Protein AF-A0A830HWP0-F1 (afdb_monomer)

Mean predicted aligned error: 16.96 Å

Nearest PDB structures (foldseek):
  7yw2-assembly1_A  TM=8.419E-01  e=3.004E-18  Mus musculus
  7yw3-assembly1_A  TM=8.114E-01  e=4.269E-17  Homo sapiens
  6e3a-assembly1_A  TM=7.584E-01  e=5.366E-11  Acetivibrio thermocellus ATCC 27405
  6ede-assembly1_A  TM=7.351E-01  e=2.388E-10  Acetivibrio thermocellus ATCC 27405
  8tfz-assembly1_B  TM=7.294E-01  e=1.401E-09  Pyrococcus horikoshii OT3

Organism: NCBI:txid41880

InterPro domains:
  IPR002745 Phosphotransferase KptA/Tpt1 [PF01885] (102-292)
  IPR002745 Phosphotransferase KptA/Tpt1 [PTHR12684] (88-310)
  IPR008011 Complex 1 LYR protein domain [PF05347] (4-65)
  IPR042080 RNA 2'-phosphotransferase, N-terminal domain [G3DSA:1.10.10.970] (101-177)
  IPR042081 RNA 2'-phosphotransferase, C-terminal domain [G3DSA:3.20.170.30] (205-310)

pLDDT: mean 76.06, std 17.13, range [25.36, 98.0]

Foldseek 3Di:
DVVLLVVLLVLQLVLLVPQDPVLVVQSVVSNVCSVVLSVVVVVVQDPPNVVVVVLSSVVSVVVSVVSNDPVDSHPVPVPDDDDPDDDDCPPVVVVVVVLVVVLVLVVVLQLCCLAPCVVVQVFPQALLSKGWVVSSCVPPSNPPPDPVSVVVSCSPPLQNQKDWDDDPPDPIIIMHGQDRHPDNRPNNDQDKAWADPVRLVQWWWKDFAAPVCVVVCLVFNQFCPPHQWRKTFTDGCVNAPDPVPRQPPLVSRVSSPHDSPGFKMWTFQVNVQVVVPWIWIATPSRIITINGDVRGRDSVRTPWMAGNPPRDTPPPPDD

Secondary structure (DSSP, 8-state):
-HHHHHHHHHHHHHHHHHS-GGGHHHHHHHHHHHHHHHHHHHHHS-TT-HHHHHHHHHHHHHHHHHHTSTT--SGGGGS-PPPP--SS-HHHHHHHHHHHHHHHHHHHHHHHIIIIITTTTT----TTS-EEHHHHHTSGGGTT--HHHHHHHHHT-TT--EEEEE-TT---EEEEESS---S--TT----EEEP-HHHHHTEEEEEEE-GGGHHHHHHH-EE-TTSSSEEEEEEEHHHH--TTT----HHHHHHTT--TT--EEEEE-HHHHHHTT--EEEETTSEEEE-TBTTEE-GGGEEEEEETTT--EEES---

Radius of gyration: 22.38 Å; Cα contacts (8 Å, |Δi|>4): 439; chains: 1; bounding box: 57×62×65 Å

Solvent-accessible surface area (backbone atoms only — not comparable to full-atom values): 18018 Å² total; per-residue (Å²): 107,70,68,60,48,53,52,48,53,56,47,45,48,48,48,31,67,69,53,56,85,93,42,55,70,40,31,52,49,48,45,51,49,55,48,53,52,49,57,52,47,65,73,70,52,54,98,81,43,60,67,62,51,49,49,51,48,51,52,50,51,55,54,45,58,51,53,66,36,84,90,39,79,43,73,77,67,73,52,88,68,81,81,77,88,79,92,83,62,71,72,62,52,52,56,52,52,52,50,51,55,50,43,52,50,50,52,50,52,50,51,42,35,55,18,65,36,26,73,81,73,72,43,82,58,41,47,63,41,38,28,48,47,71,64,55,38,68,37,82,94,34,61,91,57,49,70,72,53,52,51,48,43,50,74,68,34,84,71,55,55,47,45,83,46,66,54,91,96,49,98,56,47,30,36,26,50,61,68,78,60,74,58,91,38,93,51,50,70,71,60,58,46,75,49,54,62,72,58,39,68,47,38,44,40,36,34,60,40,46,71,95,50,42,71,58,34,62,76,67,12,50,59,20,74,100,45,86,41,29,70,25,21,46,42,51,37,90,83,54,56,62,83,89,70,52,70,84,49,61,66,63,42,39,62,29,67,34,61,84,84,43,38,30,42,39,32,44,38,55,56,59,31,38,78,75,59,26,50,42,28,36,35,87,80,54,35,28,35,24,44,21,55,98,35,27,40,56,42,88,25,47,68,34,25,31,31,66,91,80,62,48,71,64,30,74,72,85,126

Structure (mmCIF, N/CA/C/O backbone):
data_AF-A0A830HWP0-F1
#
_entry.id   AF-A0A830HWP0-F1
#
loop_
_atom_site.group_PDB
_atom_site.id
_atom_site.type_symbol
_atom_site.label_atom_id
_atom_site.label_alt_id
_atom_site.label_comp_id
_atom_site.label_asym_id
_atom_site.label_entity_id
_atom_site.label_seq_id
_atom_site.pdbx_PDB_ins_code
_atom_site.Cartn_x
_atom_site.Cartn_y
_atom_site.Cartn_z
_atom_site.occupancy
_atom_site.B_iso_or_equiv
_atom_site.auth_seq_id
_atom_site.auth_comp_id
_atom_site.auth_asym_id
_atom_site.auth_atom_id
_atom_site.pdbx_PDB_model_num
ATOM 1 N N . MET A 1 1 ? 2.194 -20.176 22.427 1.00 66.94 1 MET A N 1
ATOM 2 C CA . MET A 1 1 ? 1.862 -20.029 20.987 1.00 66.94 1 MET A CA 1
ATOM 3 C C . MET A 1 1 ? 2.145 -21.289 20.173 1.00 66.94 1 MET A C 1
ATOM 5 O O . MET A 1 1 ? 1.230 -21.757 19.508 1.00 66.94 1 MET A O 1
ATOM 9 N N . LEU A 1 2 ? 3.334 -21.897 20.285 1.00 70.81 2 LEU A N 1
ATOM 10 C CA . LEU A 1 2 ? 3.695 -23.139 19.577 1.00 70.81 2 LEU A CA 1
ATOM 11 C C . LEU A 1 2 ? 2.670 -24.282 19.759 1.00 70.81 2 LEU A C 1
ATOM 13 O O . LEU A 1 2 ? 2.238 -24.891 18.786 1.00 70.81 2 LEU A O 1
ATOM 17 N N . VAL A 1 3 ? 2.204 -24.507 20.994 1.00 77.25 3 VAL A N 1
ATOM 18 C CA . VAL A 1 3 ? 1.177 -25.521 21.311 1.00 77.25 3 VAL A CA 1
ATOM 19 C C . VAL A 1 3 ? -0.144 -25.257 20.571 1.00 77.25 3 VAL A C 1
ATOM 21 O O . VAL A 1 3 ? -0.726 -26.181 20.007 1.00 77.25 3 VAL A O 1
ATOM 24 N N . LYS A 1 4 ? -0.594 -23.992 20.508 1.00 79.00 4 LYS A N 1
ATOM 25 C CA . LYS A 1 4 ? -1.811 -23.589 19.777 1.00 79.00 4 LYS A CA 1
ATOM 26 C C . LYS A 1 4 ? -1.649 -23.821 18.269 1.00 79.00 4 LYS A C 1
ATOM 28 O O . LYS A 1 4 ? -2.564 -24.332 17.631 1.00 79.00 4 LYS A O 1
ATOM 33 N N . ALA A 1 5 ? -0.484 -23.489 17.714 1.00 77.50 5 ALA A N 1
ATOM 34 C CA . ALA A 1 5 ? -0.185 -23.685 16.298 1.00 77.50 5 ALA A CA 1
ATOM 35 C C . ALA A 1 5 ? -0.162 -25.182 15.924 1.00 77.50 5 ALA A C 1
ATOM 37 O O . ALA A 1 5 ? -0.823 -25.586 14.969 1.00 77.50 5 ALA A O 1
ATOM 38 N N . LEU A 1 6 ? 0.506 -26.026 16.720 1.00 82.25 6 LEU A N 1
ATOM 39 C CA . LEU A 1 6 ? 0.522 -27.482 16.523 1.00 82.25 6 LEU A CA 1
ATOM 40 C C . LEU A 1 6 ? -0.873 -28.108 16.663 1.00 82.25 6 LEU A C 1
ATOM 42 O O . LEU A 1 6 ? -1.224 -29.018 15.911 1.00 82.25 6 LEU A O 1
ATOM 46 N N . ALA A 1 7 ? -1.692 -27.618 17.598 1.00 81.81 7 ALA A N 1
ATOM 47 C CA . ALA A 1 7 ? -3.073 -28.069 17.749 1.00 81.81 7 ALA A CA 1
ATOM 48 C C . ALA A 1 7 ? -3.918 -27.764 16.500 1.00 81.81 7 ALA A C 1
ATOM 50 O O . ALA A 1 7 ? -4.687 -28.624 16.063 1.00 81.81 7 ALA A O 1
ATOM 51 N N . LEU A 1 8 ? -3.739 -26.582 15.898 1.00 81.94 8 LEU A N 1
ATOM 52 C CA . LEU A 1 8 ? -4.413 -26.194 14.657 1.00 81.94 8 LEU A CA 1
ATOM 53 C C . LEU A 1 8 ? -3.918 -26.990 13.454 1.00 81.94 8 LEU A C 1
ATOM 55 O O . LEU A 1 8 ? -4.739 -27.462 12.675 1.00 81.94 8 LEU A O 1
ATOM 59 N N . TYR A 1 9 ? -2.611 -27.233 13.347 1.00 81.75 9 TYR A N 1
ATOM 60 C CA . TYR A 1 9 ? -2.060 -28.107 12.313 1.00 81.75 9 TYR A CA 1
ATOM 61 C C . TYR A 1 9 ? -2.684 -29.511 12.376 1.00 81.75 9 TYR A C 1
ATOM 63 O O . TYR A 1 9 ? -3.231 -30.010 11.393 1.00 81.75 9 TYR A O 1
ATOM 71 N N . ARG A 1 10 ? -2.732 -30.118 13.570 1.00 85.69 10 ARG A N 1
ATOM 72 C CA . ARG A 1 10 ? -3.408 -31.411 13.783 1.00 85.69 10 ARG A CA 1
ATOM 73 C C . ARG A 1 10 ? -4.911 -31.351 13.502 1.00 85.69 10 ARG A C 1
ATOM 75 O O . ARG A 1 10 ? -5.493 -32.362 13.117 1.00 85.69 10 ARG A O 1
ATOM 82 N N . ALA A 1 11 ? -5.566 -30.218 13.751 1.00 84.88 11 ALA A N 1
ATOM 83 C CA . ALA A 1 11 ? -6.984 -30.037 13.449 1.00 84.88 11 ALA A CA 1
ATOM 84 C C . ALA A 1 11 ? -7.236 -29.963 11.935 1.00 84.88 11 ALA A C 1
ATOM 86 O O . ALA A 1 11 ? -8.139 -30.640 11.455 1.00 84.88 11 ALA A O 1
ATOM 87 N N . ALA A 1 12 ? -6.400 -29.249 11.178 1.00 79.81 12 ALA A N 1
ATOM 88 C CA . ALA A 1 12 ? -6.470 -29.213 9.717 1.00 79.81 12 ALA A CA 1
ATOM 89 C C . ALA A 1 12 ? -6.303 -30.613 9.102 1.00 79.81 12 ALA A C 1
ATOM 91 O O . ALA A 1 12 ? -7.100 -31.018 8.258 1.00 79.81 12 ALA A O 1
ATOM 92 N N . LEU A 1 13 ? -5.336 -31.401 9.590 1.00 83.19 13 LEU A N 1
ATOM 93 C CA . LEU A 1 13 ? -5.144 -32.785 9.139 1.00 83.19 13 LEU A CA 1
ATOM 94 C C . LEU A 1 13 ? -6.339 -33.691 9.474 1.00 83.19 13 LEU A C 1
ATOM 96 O O . LEU A 1 13 ? -6.686 -34.566 8.683 1.00 83.19 13 LEU A O 1
ATOM 100 N N . ARG A 1 14 ? -6.989 -33.487 10.629 1.00 85.62 14 ARG A N 1
ATOM 101 C CA . ARG A 1 14 ? -8.218 -34.212 10.998 1.00 85.62 14 ARG A CA 1
ATOM 102 C C . ARG A 1 14 ? -9.383 -33.859 10.079 1.00 85.62 14 ARG A C 1
ATOM 104 O O . ARG A 1 14 ? -10.060 -34.769 9.619 1.00 85.62 14 ARG A O 1
ATOM 111 N N . VAL A 1 15 ? -9.572 -32.575 9.772 1.00 83.00 15 VAL A N 1
ATOM 112 C CA . VAL A 1 15 ? -10.605 -32.126 8.824 1.00 83.00 15 VAL A CA 1
ATOM 113 C C . VAL A 1 15 ? -10.356 -32.704 7.433 1.00 83.00 15 VAL A C 1
ATOM 115 O O . VAL A 1 15 ? -11.288 -33.208 6.820 1.00 83.00 15 VAL A O 1
ATOM 118 N N . ALA A 1 16 ? -9.102 -32.739 6.973 1.00 79.62 16 ALA A N 1
ATOM 119 C CA . ALA A 1 16 ? -8.759 -33.409 5.721 1.00 79.62 16 ALA A CA 1
ATOM 120 C C . ALA A 1 16 ? -9.135 -34.901 5.759 1.00 79.62 16 ALA A C 1
ATOM 122 O O . ALA A 1 16 ? -9.783 -35.397 4.850 1.00 79.62 16 ALA A O 1
ATOM 123 N N . ARG A 1 17 ? -8.786 -35.630 6.826 1.00 80.62 17 ARG A N 1
ATOM 124 C CA . ARG A 1 17 ? -9.119 -37.064 6.953 1.00 80.62 17 ARG A CA 1
ATOM 125 C C . ARG A 1 17 ? -10.622 -37.343 7.017 1.00 80.62 17 ARG A C 1
ATOM 127 O O . ARG A 1 17 ? -11.037 -38.399 6.557 1.00 80.62 17 ARG A O 1
ATOM 134 N N . ALA A 1 18 ? -11.405 -36.418 7.571 1.00 80.81 18 ALA A N 1
ATOM 135 C CA . ALA A 1 18 ? -12.856 -36.538 7.679 1.00 80.81 18 ALA A CA 1
ATOM 136 C C . ALA A 1 18 ? -13.583 -36.385 6.330 1.00 80.81 18 ALA A C 1
ATOM 138 O O . ALA A 1 18 ? -14.731 -36.805 6.215 1.00 80.81 18 ALA A O 1
ATOM 139 N N . LYS A 1 19 ? -12.933 -35.828 5.296 1.00 70.81 19 LYS A N 1
ATOM 140 C CA . LYS A 1 19 ? -13.498 -35.802 3.939 1.00 70.81 19 LYS A CA 1
ATOM 141 C C . LYS A 1 19 ? -13.555 -37.232 3.374 1.00 70.81 19 LYS A C 1
ATOM 143 O O . LYS A 1 19 ? -12.603 -38.007 3.500 1.00 70.81 19 LYS A O 1
ATOM 148 N N . GLY A 1 20 ? -14.691 -37.595 2.779 1.00 65.25 20 GLY A N 1
ATOM 149 C CA . GLY A 1 20 ? -14.989 -38.969 2.361 1.00 65.25 20 GLY A CA 1
ATOM 150 C C . GLY A 1 20 ? -14.080 -39.531 1.248 1.00 65.25 20 GLY A C 1
ATOM 151 O O . GLY A 1 20 ? -13.319 -38.787 0.622 1.00 65.25 20 GLY A O 1
ATOM 152 N N . PRO A 1 21 ? -14.166 -40.850 0.963 1.00 59.62 21 PRO A N 1
ATOM 153 C CA . PRO A 1 21 ? -13.378 -41.569 -0.048 1.00 59.62 21 PRO A CA 1
ATOM 154 C C . PRO A 1 21 ? -13.298 -40.882 -1.421 1.00 59.62 21 PRO A C 1
ATOM 156 O O . PRO A 1 21 ? -12.214 -40.806 -2.000 1.00 59.62 21 PRO A O 1
ATOM 159 N N . ALA A 1 22 ? -14.416 -40.307 -1.874 1.00 59.62 22 ALA A N 1
ATOM 160 C CA . ALA A 1 22 ? -14.566 -39.629 -3.163 1.00 59.62 22 ALA A CA 1
ATOM 161 C C . ALA A 1 22 ? -13.680 -38.375 -3.341 1.00 59.62 22 ALA A C 1
ATOM 163 O O . ALA A 1 22 ? -13.457 -37.942 -4.465 1.00 59.62 22 ALA A O 1
ATOM 164 N N . HIS A 1 23 ? -13.123 -37.826 -2.256 1.00 63.19 23 HIS A N 1
ATOM 165 C CA . HIS A 1 23 ? -12.336 -36.585 -2.251 1.00 63.19 23 HIS A CA 1
ATOM 166 C C . HIS A 1 23 ? -10.831 -36.836 -2.026 1.00 63.19 23 HIS A C 1
ATOM 168 O O . HIS A 1 23 ? -10.147 -36.059 -1.365 1.00 63.19 23 HIS A O 1
ATOM 174 N N . SER A 1 24 ? -10.284 -37.968 -2.486 1.00 63.97 24 SER A N 1
ATOM 175 C CA . SER A 1 24 ? -8.881 -38.370 -2.238 1.00 63.97 24 SER A CA 1
ATOM 176 C C . SER A 1 24 ? -7.840 -37.333 -2.699 1.00 63.97 24 SER A C 1
ATOM 178 O O . SER A 1 24 ? -6.898 -37.051 -1.957 1.00 63.97 24 SER A O 1
ATOM 180 N N . ALA A 1 25 ? -8.038 -36.709 -3.863 1.00 62.38 25 ALA A N 1
ATOM 181 C CA . ALA A 1 25 ? -7.164 -35.651 -4.378 1.00 62.38 25 ALA A CA 1
ATOM 182 C C . ALA A 1 25 ? -7.233 -34.363 -3.532 1.00 62.38 25 ALA A C 1
ATOM 184 O O . ALA A 1 25 ? -6.204 -33.775 -3.198 1.00 62.38 25 ALA A O 1
ATOM 185 N N . GLU A 1 26 ? -8.433 -33.955 -3.109 1.00 64.69 26 GLU A N 1
ATOM 186 C CA . GLU A 1 26 ? -8.634 -32.776 -2.253 1.00 64.69 26 GLU A CA 1
ATOM 187 C C . GLU A 1 26 ? -8.052 -32.992 -0.851 1.00 64.69 26 GLU A C 1
ATOM 189 O O . GLU A 1 26 ? -7.469 -32.078 -0.267 1.00 64.69 26 GLU A O 1
ATOM 194 N N . ARG A 1 27 ? -8.118 -34.222 -0.329 1.00 71.88 27 ARG A N 1
ATOM 195 C CA . ARG A 1 27 ? -7.465 -34.598 0.931 1.00 71.88 27 ARG A CA 1
ATOM 196 C C . ARG A 1 27 ? -5.959 -34.416 0.872 1.00 71.88 27 ARG A C 1
ATOM 198 O O . ARG A 1 27 ? -5.391 -33.827 1.792 1.00 71.88 27 ARG A O 1
ATOM 205 N N . LEU A 1 28 ? -5.328 -34.888 -0.202 1.00 72.69 28 LEU A N 1
ATOM 206 C CA . LEU A 1 28 ? -3.891 -34.728 -0.405 1.00 72.69 28 LEU A CA 1
ATOM 207 C C . LEU A 1 28 ? -3.517 -33.242 -0.515 1.00 72.69 28 LEU A C 1
ATOM 209 O O . LEU A 1 28 ? -2.562 -32.799 0.119 1.00 72.69 28 LEU A O 1
ATOM 213 N N . HIS A 1 29 ? -4.329 -32.457 -1.224 1.00 68.81 29 HIS A N 1
ATOM 214 C CA . HIS A 1 29 ? -4.124 -31.020 -1.392 1.00 68.81 29 HIS A CA 1
ATOM 215 C C . HIS A 1 29 ? -4.252 -30.238 -0.070 1.00 68.81 29 HIS A C 1
ATOM 217 O O . HIS A 1 29 ? -3.380 -29.434 0.259 1.00 68.81 29 HIS A O 1
ATOM 223 N N . ILE A 1 30 ? -5.292 -30.494 0.737 1.00 68.06 30 ILE A N 1
ATOM 224 C CA . ILE A 1 30 ? -5.468 -29.850 2.054 1.00 68.06 30 ILE A CA 1
ATOM 225 C C . ILE A 1 30 ? -4.290 -30.194 2.979 1.00 68.06 30 ILE A C 1
ATOM 227 O O . ILE A 1 30 ? -3.797 -29.327 3.702 1.00 68.06 30 ILE A O 1
ATOM 231 N N . GLN A 1 31 ? -3.810 -31.442 2.949 1.00 77.06 31 GLN A N 1
ATOM 232 C CA . GLN A 1 31 ? -2.654 -31.870 3.741 1.00 77.06 31 GLN A CA 1
ATOM 233 C C . GLN A 1 31 ? -1.359 -31.177 3.298 1.00 77.06 31 GLN A C 1
ATOM 235 O O . GLN A 1 31 ? -0.626 -30.668 4.148 1.00 77.06 31 GLN A O 1
ATOM 240 N N . GLN A 1 32 ? -1.094 -31.123 1.989 1.00 71.81 32 GLN A N 1
ATOM 241 C CA . GLN A 1 32 ? 0.076 -30.443 1.425 1.00 71.81 32 GLN A CA 1
ATOM 242 C C . GLN A 1 32 ? 0.074 -28.952 1.764 1.00 71.81 32 GLN A C 1
ATOM 244 O O . GLN A 1 32 ? 1.089 -28.434 2.226 1.00 71.81 32 GLN A O 1
ATOM 249 N N . LEU A 1 33 ? -1.073 -28.282 1.628 1.00 69.19 33 LEU A N 1
ATOM 250 C CA . LEU A 1 33 ? -1.209 -26.866 1.954 1.00 69.19 33 LEU A CA 1
ATOM 251 C C . LEU A 1 33 ? -1.048 -26.591 3.450 1.00 69.19 33 LEU A C 1
ATOM 253 O O . LEU A 1 33 ? -0.357 -25.647 3.833 1.00 69.19 33 LEU A O 1
ATOM 257 N N . ALA A 1 34 ? -1.675 -27.397 4.312 1.00 73.69 34 ALA A N 1
ATOM 258 C CA . ALA A 1 34 ? -1.536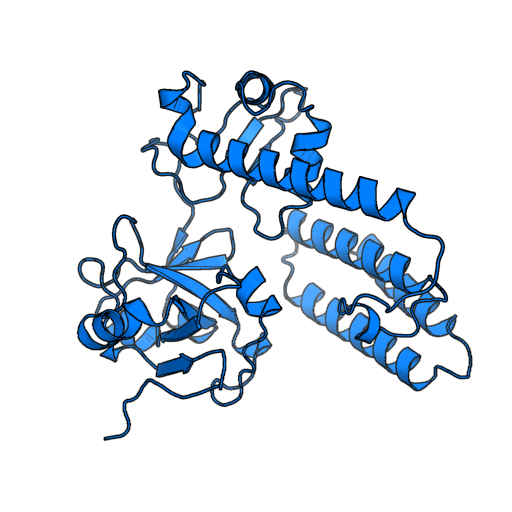 -27.243 5.757 1.00 73.69 34 ALA A CA 1
ATOM 259 C C . ALA A 1 34 ? -0.071 -27.398 6.184 1.00 73.69 34 ALA A C 1
ATOM 261 O O . ALA A 1 34 ? 0.411 -26.634 7.021 1.00 73.69 34 ALA A O 1
ATOM 262 N N . ARG A 1 35 ? 0.645 -28.356 5.580 1.00 75.50 35 ARG A N 1
ATOM 263 C CA . ARG A 1 35 ? 2.067 -28.594 5.828 1.00 75.50 35 ARG A CA 1
ATOM 264 C C . ARG A 1 35 ? 2.932 -27.436 5.339 1.00 75.50 35 ARG A C 1
ATOM 266 O O . ARG A 1 35 ? 3.666 -26.871 6.144 1.00 75.50 35 ARG A O 1
ATOM 273 N N . SER A 1 36 ? 2.801 -27.034 4.075 1.00 69.75 36 SER A N 1
ATOM 274 C CA . SER A 1 36 ? 3.609 -25.954 3.495 1.00 69.75 36 SER A CA 1
ATOM 275 C C . SER A 1 36 ? 3.372 -24.617 4.202 1.00 69.75 36 SER A C 1
ATOM 277 O O . SER A 1 36 ? 4.321 -23.903 4.523 1.00 69.75 36 SER A O 1
ATOM 279 N N . THR A 1 37 ? 2.116 -24.311 4.537 1.00 69.88 37 THR A N 1
ATOM 280 C CA . THR A 1 37 ? 1.739 -23.095 5.268 1.00 69.88 37 THR A CA 1
ATOM 281 C C . THR A 1 37 ? 2.319 -23.099 6.678 1.00 69.88 37 THR A C 1
ATOM 283 O O . THR A 1 37 ? 2.827 -22.076 7.136 1.00 69.88 37 THR A O 1
ATOM 286 N N . PHE A 1 38 ? 2.265 -24.232 7.384 1.00 76.31 38 PHE A N 1
ATOM 287 C CA . PHE A 1 38 ? 2.825 -24.335 8.730 1.00 76.31 38 PHE A CA 1
ATOM 288 C C . PHE A 1 38 ? 4.353 -24.224 8.715 1.00 76.31 38 PHE A C 1
ATOM 290 O O . PHE A 1 38 ? 4.911 -23.444 9.482 1.00 76.31 38 PHE A O 1
ATOM 297 N N . GLU A 1 39 ? 5.024 -24.947 7.815 1.00 72.62 39 GLU A N 1
ATOM 298 C CA . GLU A 1 39 ? 6.484 -24.936 7.678 1.00 72.62 39 GLU A CA 1
ATOM 299 C C . GLU A 1 39 ? 7.010 -23.555 7.250 1.00 72.62 39 GLU A C 1
ATOM 301 O O . GLU A 1 39 ? 7.971 -23.057 7.838 1.00 72.62 39 GLU A O 1
ATOM 306 N N . SER A 1 40 ? 6.356 -22.894 6.287 1.00 69.06 40 SER A N 1
ATOM 307 C CA . SER A 1 40 ? 6.727 -21.545 5.833 1.00 69.06 40 SER A CA 1
ATOM 308 C C . SER A 1 40 ? 6.560 -20.510 6.947 1.00 69.06 40 SER A C 1
ATOM 310 O O . SER A 1 40 ? 7.474 -19.737 7.240 1.00 69.06 40 SER A O 1
ATOM 312 N N . ASN A 1 41 ? 5.430 -20.537 7.658 1.00 74.19 41 ASN A N 1
ATOM 313 C CA . ASN A 1 41 ? 5.196 -19.599 8.753 1.00 74.19 41 ASN A CA 1
ATOM 314 C C . ASN A 1 41 ? 6.089 -19.865 9.972 1.00 74.19 41 ASN A C 1
ATOM 316 O O . ASN A 1 41 ? 6.534 -18.912 10.606 1.00 74.19 41 ASN A O 1
ATOM 320 N N . ALA A 1 42 ? 6.408 -21.124 10.283 1.00 74.50 42 ALA A N 1
ATOM 321 C CA . ALA A 1 42 ? 7.332 -21.459 11.367 1.00 74.50 42 ALA A CA 1
ATOM 322 C C . ALA A 1 42 ? 8.753 -20.918 11.123 1.00 74.50 42 ALA A C 1
ATOM 324 O O . ALA A 1 42 ? 9.446 -20.595 12.084 1.00 74.50 42 ALA A O 1
ATOM 325 N N . LYS A 1 43 ? 9.169 -20.785 9.854 1.00 73.06 43 LYS A N 1
ATOM 326 C CA . LYS A 1 43 ? 10.447 -20.164 9.467 1.00 73.06 43 LYS A CA 1
ATOM 327 C C . LYS A 1 43 ? 10.397 -18.630 9.477 1.00 73.06 43 LYS A C 1
ATOM 329 O O . LYS A 1 43 ? 11.400 -17.998 9.785 1.00 73.06 43 LYS A O 1
ATOM 334 N N . ARG A 1 44 ? 9.246 -18.034 9.136 1.00 63.47 44 ARG A N 1
ATOM 335 C CA . ARG A 1 44 ? 9.070 -16.574 8.960 1.00 63.47 44 ARG A CA 1
ATOM 336 C C . ARG A 1 44 ? 8.709 -15.823 10.243 1.00 63.47 44 ARG A C 1
ATOM 338 O O . ARG A 1 44 ? 8.948 -14.624 10.325 1.00 63.47 44 ARG A O 1
ATOM 345 N N . VAL A 1 45 ? 8.086 -16.484 11.218 1.00 74.81 45 VAL A N 1
ATOM 346 C CA . VAL A 1 45 ? 7.651 -15.843 12.468 1.00 74.81 45 VAL A CA 1
ATOM 347 C C . VAL A 1 45 ? 8.786 -15.880 13.486 1.00 74.81 45 VAL A C 1
ATOM 349 O O . VAL A 1 45 ? 9.161 -16.945 13.979 1.00 74.81 45 VAL A O 1
ATOM 352 N N . GLY A 1 46 ? 9.322 -14.707 13.827 1.00 69.69 46 GLY A N 1
ATOM 353 C CA . GLY A 1 46 ? 10.340 -14.578 14.867 1.00 69.69 46 GLY A CA 1
ATOM 354 C C . GLY A 1 46 ? 9.826 -15.058 16.229 1.00 69.69 46 GLY A C 1
ATOM 355 O O . GLY A 1 46 ? 8.654 -14.893 16.560 1.00 69.69 46 GLY A O 1
ATOM 356 N N . LYS A 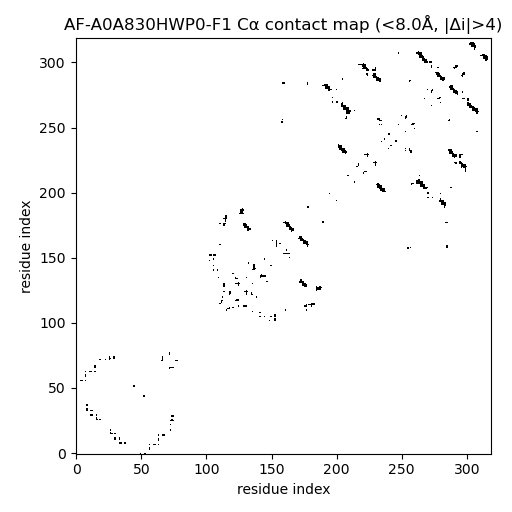1 47 ? 10.710 -15.613 17.071 1.00 67.62 47 LYS A N 1
ATOM 357 C CA . LYS A 1 47 ? 10.341 -16.188 18.388 1.00 67.62 47 LYS A CA 1
ATOM 358 C C . LYS A 1 47 ? 9.619 -15.208 19.333 1.00 67.62 47 LYS A C 1
ATOM 360 O O . LYS A 1 47 ? 8.982 -15.658 20.281 1.00 67.62 47 LYS A O 1
ATOM 365 N N . ARG A 1 48 ? 9.736 -13.898 19.088 1.00 66.81 48 ARG A N 1
ATOM 366 C CA . ARG A 1 48 ? 9.125 -12.807 19.868 1.00 66.81 48 ARG A CA 1
ATOM 367 C C . ARG A 1 48 ? 8.025 -12.047 19.110 1.00 66.81 48 ARG A C 1
ATOM 369 O O . ARG A 1 48 ? 7.462 -11.107 19.655 1.00 66.81 48 ARG A O 1
ATOM 376 N N . ASP A 1 49 ? 7.692 -12.453 17.885 1.00 71.75 49 ASP A N 1
ATOM 377 C CA . ASP A 1 49 ? 6.630 -11.834 17.084 1.00 71.75 49 ASP A CA 1
ATOM 378 C C . ASP A 1 49 ? 5.263 -12.450 17.433 1.00 71.75 49 ASP A C 1
ATOM 380 O O . ASP A 1 49 ? 4.669 -13.251 16.699 1.00 71.75 49 ASP A O 1
ATOM 384 N N . PHE A 1 50 ? 4.788 -12.127 18.638 1.00 65.38 50 PHE A N 1
ATOM 385 C CA . PHE A 1 50 ? 3.550 -12.679 19.188 1.00 65.38 50 PHE A CA 1
ATOM 386 C C . PHE A 1 50 ? 2.314 -12.242 18.395 1.00 65.38 50 PHE A C 1
ATOM 388 O O . PHE A 1 50 ? 1.391 -13.041 18.228 1.00 65.38 50 PHE A O 1
ATOM 395 N N . GLN A 1 51 ? 2.319 -11.019 17.857 1.00 54.12 51 GLN A N 1
ATOM 396 C CA . GLN A 1 51 ? 1.201 -10.459 17.098 1.00 54.12 51 GLN A CA 1
ATOM 397 C C . GLN A 1 51 ? 1.010 -11.185 15.762 1.00 54.12 51 GLN A C 1
ATOM 399 O O . GLN A 1 51 ? -0.108 -11.607 15.441 1.00 54.12 51 GLN A O 1
ATOM 404 N N . ARG A 1 52 ? 2.094 -11.431 15.014 1.00 65.06 52 ARG A N 1
ATOM 405 C CA . ARG A 1 52 ? 2.030 -12.209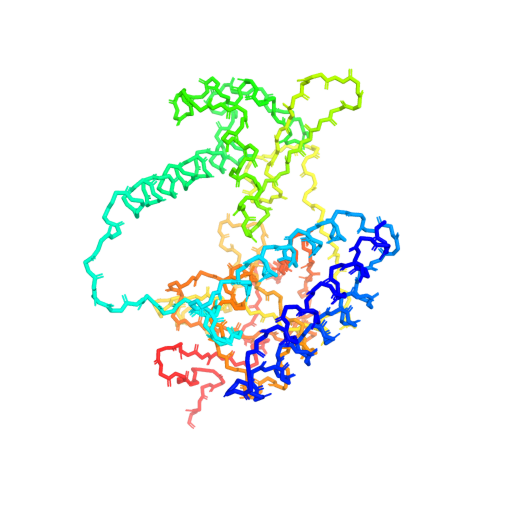 13.771 1.00 65.06 52 ARG A CA 1
ATOM 406 C C . ARG A 1 52 ? 1.680 -13.668 14.033 1.00 65.06 52 ARG A C 1
ATOM 408 O O . ARG A 1 52 ? 0.849 -14.235 13.321 1.00 65.06 52 ARG A O 1
ATOM 415 N N . ALA A 1 53 ? 2.249 -14.271 15.081 1.00 67.88 53 ALA A N 1
ATOM 416 C CA . ALA A 1 53 ? 1.897 -15.629 15.490 1.00 67.88 53 ALA A CA 1
ATOM 417 C C . ALA A 1 53 ? 0.395 -15.757 15.811 1.00 67.88 53 ALA A C 1
ATOM 419 O O . ALA A 1 53 ? -0.247 -16.733 15.421 1.00 67.88 53 ALA A O 1
ATOM 420 N N . GLU A 1 54 ? -0.186 -14.772 16.498 1.00 69.38 54 GLU A N 1
ATOM 421 C CA . GLU A 1 54 ? -1.605 -14.761 16.854 1.00 69.38 54 GLU A CA 1
ATOM 422 C C . GLU A 1 54 ? -2.520 -14.538 15.651 1.00 69.38 54 GLU A C 1
ATOM 424 O O . GLU A 1 54 ? -3.563 -15.187 15.536 1.00 69.38 54 GLU A O 1
ATOM 429 N N . HIS A 1 55 ? -2.119 -13.671 14.721 1.00 68.94 55 HIS A N 1
ATOM 430 C CA . HIS A 1 55 ? -2.811 -13.487 13.449 1.00 68.94 55 HIS A CA 1
ATOM 431 C C . HIS A 1 55 ? -2.887 -14.797 12.652 1.00 68.94 55 HIS A C 1
ATOM 433 O O . HIS A 1 55 ? -3.975 -15.221 12.263 1.00 68.94 55 HIS A O 1
ATOM 439 N N . LEU A 1 56 ? -1.759 -15.491 12.487 1.00 71.44 56 LEU A N 1
ATOM 440 C CA . LEU A 1 56 ? -1.701 -16.756 11.751 1.00 71.44 56 LEU A CA 1
ATOM 441 C C . LEU A 1 56 ? -2.533 -17.855 12.422 1.00 71.44 56 LEU A C 1
ATOM 443 O O . LEU A 1 56 ? -3.240 -18.605 11.750 1.00 71.44 56 LEU A O 1
ATOM 447 N N . ILE A 1 57 ? -2.519 -17.913 13.756 1.00 74.19 57 ILE A N 1
ATOM 448 C CA . ILE A 1 57 ? -3.377 -18.815 14.536 1.00 74.19 57 ILE A CA 1
ATOM 449 C C . ILE A 1 57 ? -4.864 -18.506 14.288 1.00 74.19 57 ILE A C 1
ATOM 451 O O . ILE A 1 57 ? -5.662 -19.433 14.131 1.00 74.19 57 ILE A O 1
ATOM 455 N N . ARG A 1 58 ? -5.263 -17.228 14.229 1.00 70.44 58 ARG A N 1
ATOM 456 C CA . ARG A 1 58 ? -6.650 -16.825 13.927 1.00 70.44 58 ARG A CA 1
ATOM 457 C C . ARG A 1 58 ? -7.050 -17.156 12.488 1.00 70.44 58 ARG A C 1
ATOM 459 O O . ARG A 1 58 ? -8.123 -17.721 12.276 1.00 70.44 58 ARG A O 1
ATOM 466 N N . GLN A 1 59 ? -6.186 -16.873 11.516 1.00 70.88 59 GLN A N 1
ATOM 467 C CA . GLN A 1 59 ? -6.422 -17.202 10.110 1.00 70.88 59 GLN A CA 1
ATOM 468 C C . GLN A 1 59 ? -6.602 -18.713 9.916 1.00 70.88 59 GLN A C 1
ATOM 470 O O . GLN A 1 59 ? -7.578 -19.143 9.297 1.00 70.88 59 GLN A O 1
ATOM 475 N N . ALA A 1 60 ? -5.724 -19.519 10.520 1.00 74.88 60 ALA A N 1
ATOM 476 C CA . ALA A 1 60 ? -5.810 -20.974 10.470 1.00 74.88 60 ALA A CA 1
ATOM 477 C C . ALA A 1 60 ? -7.114 -21.497 11.098 1.00 74.88 60 ALA A C 1
ATOM 479 O O . ALA A 1 60 ? -7.761 -22.366 10.518 1.00 74.88 60 ALA A O 1
ATOM 480 N N . LYS A 1 61 ? -7.562 -20.940 12.235 1.00 75.50 61 LYS A N 1
ATOM 481 C CA . LYS A 1 61 ? -8.868 -21.288 12.832 1.00 75.50 61 LYS A CA 1
ATOM 482 C C . LYS A 1 61 ? -10.022 -21.056 11.860 1.00 75.50 61 LYS A C 1
ATOM 484 O O . LYS A 1 61 ? -10.849 -21.944 11.687 1.00 75.50 61 LYS A O 1
ATOM 489 N N . LYS A 1 62 ? -10.056 -19.890 11.211 1.00 74.94 62 LYS A N 1
ATOM 490 C CA . LYS A 1 62 ? -11.114 -19.531 10.258 1.00 74.94 62 LYS A CA 1
ATOM 491 C C . LYS A 1 62 ? -11.123 -20.462 9.043 1.00 74.94 62 LYS A C 1
ATOM 493 O O . LYS A 1 62 ? -12.187 -20.908 8.633 1.00 74.94 62 LYS A O 1
ATOM 498 N N . GLN A 1 63 ? -9.952 -20.790 8.497 1.00 74.56 63 GLN A N 1
ATOM 499 C CA . GLN A 1 63 ? -9.830 -21.726 7.373 1.00 74.56 63 GLN A CA 1
ATOM 500 C C . GLN A 1 63 ? -10.287 -23.141 7.746 1.00 74.56 63 GLN A C 1
ATOM 502 O O . GLN A 1 63 ? -11.023 -23.765 6.990 1.00 74.56 63 GLN A O 1
ATOM 507 N N . ILE A 1 64 ? -9.899 -23.631 8.926 1.00 79.88 64 ILE A N 1
ATOM 508 C CA . ILE A 1 64 ? -10.321 -24.946 9.427 1.00 79.88 64 ILE A CA 1
ATOM 509 C C . ILE A 1 64 ? -11.838 -24.991 9.625 1.00 79.88 64 ILE A C 1
ATOM 511 O O . ILE A 1 64 ? -12.461 -25.978 9.248 1.00 79.88 64 ILE A O 1
ATOM 515 N N . GLU A 1 65 ? -12.435 -23.939 10.189 1.00 78.62 65 GLU A N 1
ATOM 516 C CA . GLU A 1 65 ? -13.886 -23.856 10.387 1.00 78.62 65 GLU A CA 1
ATOM 517 C C . GLU A 1 65 ? -14.648 -23.920 9.057 1.00 78.62 65 GLU A C 1
ATOM 519 O O . GLU A 1 65 ? -15.637 -24.635 8.943 1.00 78.62 65 GLU A O 1
ATOM 524 N N . LEU A 1 66 ? -14.138 -23.245 8.023 1.00 69.25 66 LEU A N 1
ATOM 525 C CA . LEU A 1 66 ? -14.711 -23.296 6.677 1.00 69.25 66 LEU A CA 1
ATOM 526 C C . LEU A 1 66 ? -14.581 -24.688 6.049 1.00 69.25 66 LEU A C 1
ATOM 528 O O . LEU A 1 66 ? -15.538 -25.185 5.464 1.00 69.25 66 LEU A O 1
ATOM 532 N N . LEU A 1 67 ? -13.428 -25.343 6.206 1.00 72.31 67 LEU A N 1
ATOM 533 C CA . LEU A 1 67 ? -13.185 -26.683 5.661 1.00 72.31 67 LEU A CA 1
ATOM 534 C C . LEU A 1 67 ? -14.036 -27.776 6.328 1.00 72.31 67 LEU A C 1
ATOM 536 O O . LEU A 1 67 ? -14.245 -28.827 5.723 1.00 72.31 67 LEU A O 1
ATOM 540 N N . LYS A 1 68 ? -14.543 -27.552 7.548 1.00 76.44 68 LYS A N 1
ATOM 541 C CA . LYS A 1 68 ? -15.499 -28.467 8.198 1.00 76.44 68 LYS A CA 1
ATOM 542 C C . LYS A 1 68 ? -16.869 -28.479 7.523 1.00 76.44 68 LYS A C 1
ATOM 544 O O . LYS A 1 68 ? -17.605 -29.432 7.725 1.00 76.44 68 LYS A O 1
ATOM 549 N N . SER A 1 69 ? -17.217 -27.445 6.758 1.00 75.06 69 SER A N 1
ATOM 550 C CA . SER A 1 69 ? -18.479 -27.416 6.023 1.00 75.06 69 SER A CA 1
ATOM 551 C C . SER A 1 69 ? -18.470 -28.460 4.906 1.00 75.06 69 SER A C 1
ATOM 553 O O . SER A 1 69 ? -17.522 -28.519 4.116 1.00 75.06 69 SER A O 1
ATOM 555 N N . ASP A 1 70 ? -19.531 -29.259 4.810 1.00 60.53 70 ASP A N 1
ATOM 556 C CA . ASP A 1 70 ? -19.698 -30.271 3.757 1.00 60.53 70 ASP A CA 1
ATOM 557 C C . ASP A 1 70 ? -19.888 -29.648 2.367 1.00 60.53 70 ASP A C 1
ATOM 559 O O . ASP A 1 70 ? -19.564 -30.269 1.360 1.00 60.53 70 ASP A O 1
ATOM 563 N N . ALA A 1 71 ? -20.308 -28.378 2.309 1.00 58.31 71 ALA A N 1
ATOM 564 C CA . ALA A 1 71 ? -20.397 -27.600 1.072 1.00 58.31 71 ALA A CA 1
ATOM 565 C C . ALA A 1 71 ? -19.024 -27.159 0.523 1.00 58.31 71 ALA A C 1
ATOM 567 O O . ALA A 1 71 ? -18.930 -26.671 -0.602 1.00 58.31 71 ALA A O 1
ATOM 568 N N . VAL A 1 72 ? -17.953 -27.297 1.313 1.00 55.84 72 VAL A N 1
ATOM 569 C CA . VAL A 1 72 ? -16.586 -26.940 0.917 1.00 55.84 72 VAL A CA 1
ATOM 570 C C . VAL A 1 72 ? -15.817 -28.233 0.664 1.00 55.84 72 VAL A C 1
ATOM 572 O O . VAL A 1 72 ? -15.340 -28.882 1.600 1.00 55.84 72 VAL A O 1
ATOM 575 N N . SER A 1 73 ? -15.725 -28.636 -0.606 1.00 51.38 73 SER A N 1
ATOM 576 C CA . SER A 1 73 ? -15.036 -29.872 -1.004 1.00 51.38 73 SER A CA 1
ATOM 577 C C . SER A 1 73 ? -13.509 -29.714 -1.024 1.00 51.38 73 SER A C 1
ATOM 579 O O . SER A 1 73 ? -12.793 -30.646 -0.670 1.00 51.38 73 SER A O 1
ATOM 581 N N . GLY A 1 74 ? -12.987 -28.512 -1.303 1.00 48.19 74 GLY A N 1
ATOM 582 C CA . GLY A 1 74 ? -11.549 -28.283 -1.445 1.00 48.19 74 GLY A CA 1
ATOM 583 C C . GLY A 1 74 ? -11.081 -26.879 -1.058 1.00 48.19 74 GLY A C 1
ATOM 584 O O . GLY A 1 74 ? -11.861 -25.979 -0.757 1.00 48.19 74 GLY A O 1
ATOM 585 N N . VAL A 1 75 ? -9.761 -26.677 -1.070 1.00 48.78 75 VAL A N 1
ATOM 586 C CA . VAL A 1 75 ? -9.151 -25.350 -0.846 1.00 48.78 75 VAL A CA 1
ATOM 587 C C . VAL A 1 75 ? -9.381 -24.436 -2.055 1.00 48.78 75 VAL A C 1
ATOM 589 O O . VAL A 1 75 ? -9.509 -23.226 -1.901 1.00 48.78 75 VAL A O 1
ATOM 592 N N . SER A 1 76 ? -9.534 -25.003 -3.254 1.00 42.66 76 SER A N 1
ATOM 593 C CA . SER A 1 76 ? -9.880 -24.281 -4.485 1.00 42.66 76 SER A CA 1
ATOM 594 C C . SER A 1 76 ? -11.202 -23.512 -4.364 1.00 42.66 76 SER A C 1
ATOM 596 O O . SER A 1 76 ? -11.372 -22.471 -4.991 1.00 42.66 76 SER A O 1
ATOM 598 N N . THR A 1 77 ? -12.123 -23.985 -3.517 1.00 40.19 77 THR A N 1
ATOM 599 C CA . THR A 1 77 ? -13.415 -23.352 -3.205 1.00 40.19 77 THR A CA 1
ATOM 600 C C . THR A 1 77 ? -13.309 -22.231 -2.162 1.00 40.19 77 THR A C 1
ATOM 602 O O . THR A 1 77 ? -14.284 -21.525 -1.915 1.00 40.19 77 THR A O 1
ATOM 605 N N . LEU A 1 78 ? -12.126 -22.018 -1.571 1.00 42.69 78 LEU A N 1
ATOM 606 C CA . LEU A 1 78 ? -11.819 -20.839 -0.754 1.00 42.69 78 LEU A CA 1
ATOM 607 C C . LEU A 1 78 ? -11.449 -19.618 -1.623 1.00 42.69 78 LEU A C 1
ATOM 609 O O . LEU A 1 78 ? -11.366 -18.509 -1.091 1.00 42.69 78 LEU A O 1
ATOM 613 N N . ASN A 1 79 ? -11.304 -19.796 -2.948 1.00 34.50 79 ASN A N 1
ATOM 614 C CA . ASN A 1 79 ? -11.386 -18.704 -3.917 1.00 34.50 79 ASN A CA 1
ATOM 615 C C . ASN A 1 79 ? -12.857 -18.362 -4.160 1.00 34.50 79 ASN A C 1
ATOM 617 O O . ASN A 1 79 ? -13.634 -19.169 -4.669 1.00 34.50 79 ASN A O 1
ATOM 621 N N . PHE A 1 80 ? -13.238 -17.138 -3.801 1.00 31.09 80 PHE A N 1
ATOM 622 C CA . PHE A 1 80 ? -14.589 -16.620 -3.971 1.00 31.09 80 PHE A CA 1
ATOM 623 C C . PHE A 1 80 ? -14.988 -16.550 -5.455 1.00 31.09 80 PHE A C 1
ATOM 625 O O . PHE A 1 80 ? -14.847 -15.512 -6.100 1.00 31.09 80 PHE A O 1
ATOM 632 N N . LYS A 1 81 ? -15.587 -17.622 -5.976 1.00 25.36 81 LYS A N 1
ATOM 633 C CA . LYS A 1 81 ? -16.615 -17.528 -7.015 1.00 25.36 81 LYS A CA 1
ATOM 634 C C . LYS A 1 81 ? -17.965 -17.703 -6.327 1.00 25.36 81 LYS A C 1
ATOM 636 O O . LYS A 1 81 ? -18.215 -18.710 -5.673 1.00 25.36 81 LYS A O 1
ATOM 641 N N . LYS A 1 82 ? -18.803 -16.668 -6.420 1.00 25.84 82 LYS A N 1
ATOM 642 C CA . LYS A 1 82 ? -20.190 -16.670 -5.937 1.00 25.84 82 LYS A CA 1
ATOM 643 C C . LYS A 1 82 ? -20.916 -17.894 -6.530 1.00 25.84 82 LYS A C 1
ATOM 645 O O . LYS A 1 82 ? -20.810 -18.072 -7.746 1.00 25.84 82 LYS A O 1
ATOM 650 N N . PRO A 1 83 ? -21.637 -18.715 -5.744 1.00 26.58 83 PRO A N 1
ATOM 651 C CA . PRO A 1 83 ? -22.507 -19.726 -6.325 1.00 26.58 83 PRO A CA 1
ATOM 652 C C . PRO A 1 83 ? -23.607 -19.033 -7.130 1.00 26.58 83 PRO A C 1
ATOM 654 O O . PRO A 1 83 ? -24.175 -18.029 -6.687 1.00 26.58 83 PRO A O 1
ATOM 657 N N . ALA A 1 84 ? -23.852 -19.552 -8.330 1.00 26.72 84 ALA A N 1
ATOM 658 C CA . ALA A 1 84 ? -25.038 -19.246 -9.110 1.00 26.72 84 ALA A CA 1
ATOM 659 C C . ALA A 1 84 ? -26.296 -19.764 -8.390 1.00 26.72 84 ALA A C 1
ATOM 661 O O . ALA A 1 84 ? -26.209 -20.631 -7.523 1.00 26.72 84 ALA A O 1
ATOM 662 N N . ASP A 1 85 ? -27.420 -19.152 -8.753 1.00 31.02 85 ASP A N 1
ATOM 663 C CA . ASP A 1 85 ? -28.753 -19.198 -8.148 1.00 31.02 85 ASP A CA 1
ATOM 664 C C . ASP A 1 85 ? -29.228 -20.511 -7.510 1.00 31.02 85 ASP A C 1
ATOM 666 O O . ASP A 1 85 ? -29.010 -21.608 -8.017 1.00 31.02 85 ASP A O 1
ATOM 670 N N . GLY A 1 86 ? -30.006 -20.347 -6.434 1.00 26.80 86 GLY A N 1
ATOM 671 C CA . GLY A 1 86 ? -30.745 -21.428 -5.785 1.00 26.80 86 GLY A CA 1
ATOM 672 C C . GLY A 1 86 ? -31.322 -21.045 -4.421 1.00 26.80 86 GLY A C 1
ATOM 673 O O . GLY A 1 86 ? -30.883 -21.553 -3.399 1.00 26.80 86 GLY A O 1
ATOM 674 N N . THR A 1 87 ? -32.259 -20.094 -4.418 1.00 34.22 87 THR A N 1
ATOM 675 C CA . THR A 1 87 ? -33.365 -19.885 -3.458 1.00 34.22 87 THR A CA 1
ATOM 676 C C . THR A 1 87 ? -33.156 -20.368 -2.007 1.00 34.22 87 THR A C 1
ATOM 678 O O . THR A 1 87 ? -33.442 -21.520 -1.706 1.00 34.22 87 THR A O 1
ATOM 681 N N . THR A 1 88 ? -32.713 -19.470 -1.100 1.00 32.25 88 THR A N 1
ATOM 682 C CA . THR A 1 88 ? -33.108 -19.373 0.348 1.00 32.25 88 THR A CA 1
ATOM 683 C C . THR A 1 88 ? -32.263 -18.390 1.208 1.00 32.25 88 THR A C 1
ATOM 685 O O . THR A 1 88 ? -32.602 -18.147 2.363 1.00 32.25 88 THR A O 1
ATOM 688 N N . ALA A 1 89 ? -31.217 -17.724 0.690 1.00 36.06 89 ALA A N 1
ATOM 689 C CA . ALA A 1 89 ? -30.243 -16.959 1.509 1.00 36.06 89 ALA A CA 1
ATOM 690 C C . ALA A 1 89 ? -30.454 -15.422 1.662 1.00 36.06 89 ALA A C 1
ATOM 692 O O . ALA A 1 89 ? -29.566 -14.713 2.148 1.00 36.06 89 ALA A O 1
ATOM 693 N N . ALA A 1 90 ? -31.609 -14.865 1.281 1.00 37.03 90 ALA A N 1
ATOM 694 C CA . ALA A 1 90 ? -31.767 -13.413 1.078 1.00 37.03 90 ALA A CA 1
ATOM 695 C C . ALA A 1 90 ? -31.646 -12.530 2.347 1.00 37.03 90 ALA A C 1
ATOM 697 O O . ALA A 1 90 ? -31.240 -11.369 2.261 1.00 37.03 90 ALA A O 1
ATOM 698 N N . VAL A 1 91 ? -31.959 -13.050 3.540 1.00 40.16 91 VAL A N 1
ATOM 699 C CA . VAL A 1 91 ? -31.964 -12.244 4.784 1.00 40.16 91 VAL A CA 1
ATOM 700 C C . VAL A 1 91 ? -30.560 -12.115 5.399 1.00 40.16 91 VAL A C 1
ATOM 702 O O . VAL A 1 91 ? -30.209 -11.068 5.952 1.00 40.16 91 VAL A O 1
ATOM 705 N N . GLY A 1 92 ? -29.726 -13.153 5.269 1.00 34.62 92 GLY A N 1
ATOM 706 C CA . GLY A 1 92 ? -28.351 -13.172 5.783 1.00 34.62 92 GLY A CA 1
ATOM 707 C C . GLY A 1 92 ? -27.378 -12.365 4.920 1.00 34.62 92 GLY A C 1
ATOM 708 O O . GLY A 1 92 ? -26.564 -11.603 5.450 1.00 34.62 92 GLY A O 1
ATOM 709 N N . GLU A 1 93 ? -27.503 -12.460 3.592 1.00 38.31 93 GLU A N 1
ATOM 710 C CA . GLU A 1 93 ? -26.647 -11.721 2.654 1.00 38.31 93 GLU A CA 1
ATOM 711 C C . GLU A 1 93 ? -26.872 -10.208 2.718 1.00 38.31 93 GLU A C 1
ATOM 713 O O . GLU A 1 93 ? -25.904 -9.443 2.697 1.00 38.31 93 GLU A O 1
ATOM 718 N N . LYS A 1 94 ? -28.127 -9.757 2.856 1.00 40.97 94 LYS A N 1
ATOM 719 C CA . LYS A 1 94 ? -28.452 -8.326 2.928 1.00 40.97 94 LYS A CA 1
ATOM 720 C C . LYS A 1 94 ? -27.847 -7.678 4.178 1.00 40.97 94 LYS A C 1
ATOM 722 O O . LYS A 1 94 ? -27.124 -6.689 4.065 1.00 40.97 94 LYS A O 1
ATOM 727 N N . ARG A 1 95 ? -28.006 -8.321 5.344 1.00 47.66 95 ARG A N 1
ATOM 728 C CA . ARG A 1 95 ? -27.375 -7.897 6.610 1.00 47.66 95 ARG A CA 1
ATOM 729 C C . ARG A 1 95 ? -25.844 -7.921 6.548 1.00 47.66 95 ARG A C 1
ATOM 731 O O . ARG A 1 95 ? -25.198 -7.035 7.104 1.00 47.66 95 ARG A O 1
ATOM 738 N N . GLY A 1 96 ? -25.246 -8.913 5.884 1.00 49.25 96 GLY A N 1
ATOM 739 C CA . GLY A 1 96 ? -23.791 -8.996 5.702 1.00 49.25 96 GLY A CA 1
ATOM 740 C C . GLY A 1 96 ? -23.233 -7.895 4.794 1.00 49.25 96 GLY A C 1
ATOM 741 O O . GLY A 1 96 ? -22.188 -7.311 5.090 1.00 49.25 96 GLY A O 1
ATOM 742 N N . ARG A 1 97 ? -23.949 -7.567 3.712 1.00 53.09 97 ARG A N 1
ATOM 743 C CA . ARG A 1 97 ? -23.578 -6.506 2.765 1.00 53.09 97 ARG A CA 1
ATOM 744 C C . ARG A 1 97 ? -23.726 -5.110 3.374 1.00 53.09 97 ARG A C 1
ATOM 746 O O . ARG A 1 97 ? -22.827 -4.289 3.212 1.00 53.09 97 ARG A O 1
ATOM 753 N N . GLU A 1 98 ? -24.797 -4.867 4.126 1.00 60.56 98 GLU A N 1
ATOM 754 C CA . GLU A 1 98 ? -25.004 -3.620 4.877 1.00 60.56 98 GLU A CA 1
ATOM 755 C C . GLU A 1 98 ? -23.917 -3.411 5.942 1.00 60.56 98 GLU A C 1
ATOM 757 O O . GLU A 1 98 ? -23.351 -2.321 6.044 1.00 60.56 98 GLU A O 1
ATOM 762 N N . LYS A 1 99 ? -23.548 -4.469 6.683 1.00 62.56 99 LYS A N 1
ATOM 763 C CA . LYS A 1 99 ? -22.445 -4.417 7.657 1.00 62.56 99 LYS A CA 1
ATOM 764 C C . LYS A 1 99 ? -21.095 -4.113 7.004 1.00 62.56 99 LYS A C 1
ATOM 766 O O . LYS A 1 99 ? -20.373 -3.265 7.514 1.00 62.56 99 LYS A O 1
ATOM 771 N N . ARG A 1 100 ? -20.771 -4.733 5.860 1.00 64.62 100 ARG A N 1
ATOM 772 C CA . ARG A 1 100 ? -19.544 -4.416 5.099 1.00 64.62 100 ARG A CA 1
ATOM 773 C C . ARG A 1 100 ? -19.508 -2.954 4.651 1.00 64.62 100 ARG A C 1
ATOM 775 O O . ARG A 1 100 ? -18.489 -2.296 4.828 1.00 64.62 100 ARG A O 1
ATOM 782 N N . GLY A 1 101 ? -20.628 -2.429 4.149 1.00 79.31 101 GLY A N 1
ATOM 783 C CA . GLY A 1 101 ? -20.734 -1.017 3.776 1.00 79.31 101 GLY A CA 1
ATOM 784 C C . GLY A 1 101 ? -20.530 -0.073 4.965 1.00 79.31 101 GLY A C 1
ATOM 785 O O . GLY A 1 101 ? -19.845 0.941 4.838 1.00 79.31 101 GLY A O 1
ATOM 786 N N . ARG A 1 102 ? -21.066 -0.425 6.141 1.00 85.25 102 ARG A N 1
ATOM 787 C CA . ARG A 1 102 ? -20.867 0.339 7.382 1.00 85.25 102 ARG A CA 1
ATOM 788 C C . ARG A 1 102 ? -19.410 0.306 7.852 1.00 85.25 102 ARG A C 1
ATOM 790 O O . ARG A 1 102 ? -18.862 1.355 8.177 1.00 85.25 102 ARG A O 1
ATOM 797 N N . ASP A 1 103 ? -18.767 -0.856 7.837 1.00 86.44 103 ASP A N 1
ATOM 798 C CA . ASP A 1 103 ? -17.368 -1.004 8.260 1.00 86.44 103 ASP A CA 1
ATOM 799 C C . ASP A 1 103 ? -16.405 -0.247 7.320 1.00 86.44 103 ASP A C 1
ATOM 801 O O . ASP A 1 103 ? -15.459 0.399 7.776 1.00 86.44 103 ASP A O 1
ATOM 805 N N . GLU A 1 104 ? -16.685 -0.219 6.012 1.00 83.75 104 GLU A N 1
ATOM 806 C CA . GLU A 1 104 ? -15.952 0.615 5.050 1.00 83.75 104 GLU A CA 1
ATOM 807 C C . GLU A 1 104 ? -16.131 2.119 5.315 1.00 83.75 104 GLU A C 1
ATOM 809 O O . GLU A 1 104 ? -15.164 2.883 5.221 1.00 83.75 104 GLU A O 1
ATOM 814 N N . GLN A 1 105 ? -17.342 2.561 5.673 1.00 88.62 105 GLN A N 1
ATOM 815 C CA . GLN A 1 105 ? -17.609 3.957 6.040 1.00 88.62 105 GLN A CA 1
ATOM 816 C C . GLN A 1 105 ? -16.853 4.358 7.310 1.00 88.62 105 GLN A C 1
ATOM 818 O O . GLN A 1 105 ? -16.190 5.399 7.313 1.00 88.62 105 GLN A O 1
ATOM 823 N N . ILE A 1 106 ? -16.876 3.506 8.341 1.00 91.88 106 ILE A N 1
ATOM 824 C CA . ILE A 1 106 ? -16.105 3.702 9.574 1.00 91.88 106 ILE A CA 1
ATOM 825 C C . ILE A 1 106 ? -14.611 3.777 9.235 1.00 91.88 106 ILE A C 1
ATOM 827 O O . ILE A 1 106 ? -13.950 4.752 9.588 1.00 91.88 106 ILE A O 1
ATOM 831 N N . SER A 1 107 ? -14.079 2.829 8.453 1.00 88.69 107 SER A N 1
ATOM 832 C CA . SER A 1 107 ? -12.669 2.833 8.036 1.00 88.69 107 SER A CA 1
ATOM 833 C C . SER A 1 107 ? -12.280 4.096 7.262 1.00 88.69 107 SER A C 1
ATOM 835 O O . SER A 1 107 ? -11.156 4.581 7.414 1.00 88.69 107 SER A O 1
ATOM 837 N N . ARG A 1 108 ? -13.158 4.638 6.412 1.00 88.88 108 ARG A N 1
ATOM 838 C CA . ARG A 1 108 ? -12.895 5.887 5.678 1.00 88.88 108 ARG A CA 1
ATOM 839 C C . ARG A 1 108 ? -12.903 7.099 6.605 1.00 88.88 108 ARG A C 1
ATOM 841 O O . ARG A 1 108 ? -12.016 7.940 6.482 1.00 88.88 108 ARG A O 1
ATOM 848 N N . ALA A 1 109 ? -13.860 7.176 7.529 1.00 92.06 109 ALA A N 1
ATOM 849 C CA . ALA A 1 109 ? -13.936 8.253 8.513 1.00 92.06 109 ALA A CA 1
ATOM 850 C C . ALA A 1 109 ? -12.708 8.259 9.437 1.00 92.06 109 ALA A C 1
ATOM 852 O O . ALA A 1 109 ? -12.066 9.298 9.573 1.00 92.06 109 ALA A O 1
ATOM 853 N N . MET A 1 110 ? -12.318 7.095 9.968 1.00 92.25 110 MET A N 1
ATOM 854 C CA . MET A 1 110 ? -11.107 6.954 10.785 1.00 92.25 110 MET A CA 1
ATOM 855 C C . MET A 1 110 ? -9.844 7.319 10.004 1.00 92.25 110 MET A C 1
ATOM 857 O O . MET A 1 110 ? -9.002 8.048 10.513 1.00 92.25 110 MET A O 1
ATOM 861 N N . SER A 1 111 ? -9.725 6.879 8.743 1.00 88.50 111 SER A N 1
ATOM 862 C CA . SER A 1 111 ? -8.578 7.246 7.898 1.00 88.50 111 SER A CA 1
ATOM 863 C C . SER A 1 111 ? -8.482 8.757 7.700 1.00 88.50 111 SER A C 1
ATOM 865 O O . SER A 1 111 ? -7.385 9.292 7.751 1.00 88.50 111 SER A O 1
ATOM 867 N N . TYR A 1 112 ? -9.607 9.446 7.482 1.00 90.31 112 TYR A N 1
ATOM 868 C CA . TYR A 1 112 ? -9.613 10.903 7.351 1.00 90.31 112 TYR A CA 1
ATOM 869 C C . TYR A 1 112 ? -9.169 11.583 8.645 1.00 90.31 112 TYR A C 1
ATOM 871 O O . TYR A 1 112 ? -8.237 12.381 8.604 1.00 90.31 112 TYR A O 1
ATOM 879 N N . VAL A 1 113 ? -9.798 11.257 9.780 1.00 91.06 113 VAL A N 1
ATOM 880 C CA . VAL A 1 113 ? -9.494 11.895 11.069 1.00 91.06 113 VAL A CA 1
ATOM 881 C C . VAL A 1 113 ? -8.028 11.690 11.434 1.00 91.06 113 VAL A C 1
ATOM 883 O O . VAL A 1 113 ? -7.305 12.667 11.595 1.00 91.06 113 VAL A O 1
ATOM 886 N N . LEU A 1 114 ? -7.578 10.435 11.473 1.00 86.06 114 LEU A N 1
ATOM 887 C CA . LEU A 1 114 ? -6.257 10.082 11.989 1.00 86.06 114 LEU A CA 1
ATOM 888 C C . LEU A 1 114 ? -5.112 10.547 11.085 1.00 86.06 114 LEU A C 1
ATOM 890 O O . LEU A 1 114 ? -4.005 10.727 11.568 1.00 86.06 114 LEU A O 1
ATOM 894 N N . ARG A 1 115 ? -5.351 10.757 9.784 1.00 82.56 115 ARG A N 1
ATOM 895 C CA . ARG A 1 115 ? -4.293 11.152 8.837 1.00 82.56 115 ARG A CA 1
ATOM 896 C C . ARG A 1 115 ? -4.299 12.629 8.472 1.00 82.56 115 ARG A C 1
ATOM 898 O O . ARG A 1 115 ? -3.253 13.155 8.105 1.00 82.56 115 ARG A O 1
ATOM 905 N N . HIS A 1 116 ? -5.462 13.274 8.506 1.00 81.06 116 HIS A N 1
ATOM 906 C CA . HIS A 1 116 ? -5.655 14.588 7.886 1.00 81.06 116 HIS A CA 1
ATOM 907 C C . HIS A 1 116 ? -6.499 15.537 8.738 1.00 81.06 116 HIS A C 1
ATOM 909 O O . HIS A 1 116 ? -6.226 16.730 8.800 1.00 81.06 116 HIS A O 1
ATOM 915 N N . GLY A 1 117 ? -7.577 15.024 9.327 1.00 82.56 117 GLY A N 1
ATOM 916 C CA . GLY A 1 117 ? -8.690 15.839 9.796 1.00 82.56 117 GLY A CA 1
ATOM 917 C C . GLY A 1 117 ? -8.688 16.158 11.283 1.00 82.56 117 GLY A C 1
ATOM 918 O O . GLY A 1 117 ? -9.416 17.063 11.662 1.00 82.56 117 GLY A O 1
ATOM 919 N N . ALA A 1 118 ? -7.918 15.454 12.121 1.00 87.00 118 ALA A N 1
ATOM 920 C CA . ALA A 1 118 ? -8.048 15.556 13.578 1.00 87.00 118 ALA A CA 1
ATOM 921 C C . ALA A 1 118 ? -7.941 17.000 14.096 1.00 87.00 118 ALA A C 1
ATOM 923 O O . ALA A 1 118 ? -8.883 17.486 14.712 1.00 87.00 118 ALA A O 1
ATOM 924 N N . VAL A 1 119 ? -6.870 17.717 13.736 1.00 84.56 119 VAL A N 1
ATOM 925 C CA . VAL A 1 119 ? -6.662 19.122 14.139 1.00 84.56 119 VAL A CA 1
ATOM 926 C C . VAL A 1 119 ? -7.790 20.026 13.630 1.00 84.56 119 VAL A C 1
ATOM 928 O O . VAL A 1 119 ? -8.334 20.833 14.376 1.00 84.56 119 VAL A O 1
ATOM 931 N N . LYS A 1 120 ? -8.194 19.858 12.364 1.00 85.56 120 LYS A N 1
ATOM 932 C CA . LYS A 1 120 ? -9.257 20.660 11.737 1.00 85.56 120 LYS A CA 1
ATOM 933 C C . LYS A 1 120 ? -10.624 20.442 12.388 1.00 85.56 120 LYS A C 1
ATOM 935 O O . LYS A 1 120 ? -11.431 21.363 12.439 1.00 85.56 120 LYS A O 1
ATOM 940 N N . GLU A 1 121 ? -10.907 19.222 12.827 1.00 88.69 121 GLU A N 1
ATOM 941 C CA . GLU A 1 121 ? -12.173 18.864 13.469 1.00 88.69 121 GLU A CA 1
ATOM 942 C C . GLU A 1 121 ? -12.115 19.051 15.000 1.00 88.69 121 GLU A C 1
ATOM 944 O O . GLU A 1 121 ? -13.061 18.665 15.679 1.00 88.69 121 GLU A O 1
ATOM 949 N N . GLY A 1 122 ? -11.037 19.641 15.541 1.00 88.38 122 GLY A N 1
ATOM 950 C CA . GLY A 1 122 ? -10.889 19.939 16.970 1.00 88.38 122 GLY A CA 1
ATOM 951 C C . GLY A 1 122 ? -10.677 18.709 17.856 1.00 88.38 122 GLY A C 1
ATOM 952 O O . GLY A 1 122 ? -10.953 18.767 19.050 1.00 88.38 122 GLY A O 1
ATOM 953 N N . LEU A 1 123 ? -10.222 17.592 17.284 1.00 91.19 123 LEU A N 1
ATOM 954 C CA . LEU A 1 123 ? -9.954 16.359 18.021 1.00 91.19 123 LEU A CA 1
ATOM 955 C C . LEU A 1 123 ? -8.513 16.379 18.557 1.00 91.19 123 LEU A C 1
ATOM 957 O O . LEU A 1 123 ? -7.593 16.639 17.771 1.00 91.19 123 LEU A O 1
ATOM 961 N N . PRO A 1 124 ? -8.292 16.088 19.852 1.00 87.31 124 PRO A N 1
ATOM 962 C CA . PRO A 1 124 ? -6.991 16.244 20.502 1.00 87.31 124 PRO A CA 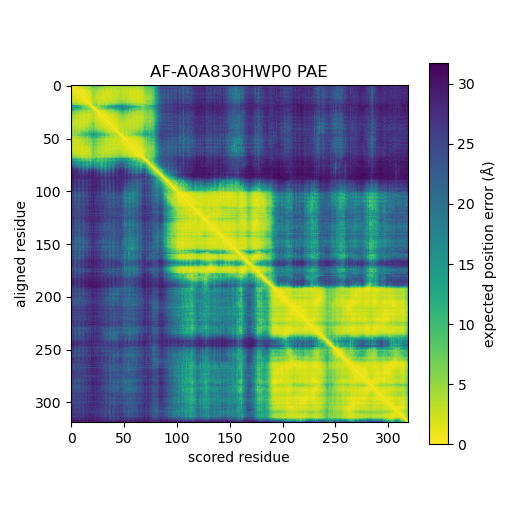1
AT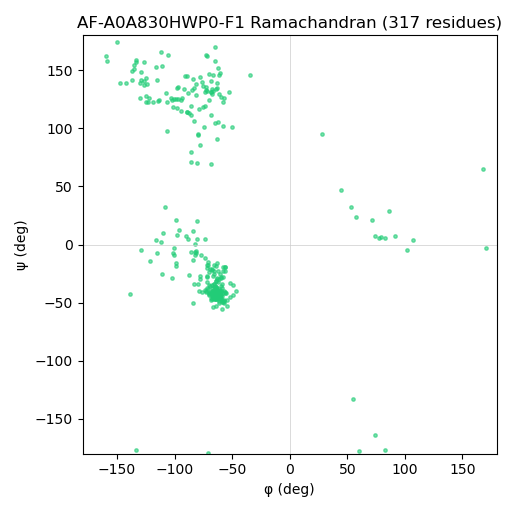OM 963 C C . PRO A 1 124 ? -6.070 15.055 20.192 1.00 87.31 124 PRO A C 1
ATOM 965 O O . PRO A 1 124 ? -5.751 14.219 21.034 1.00 87.31 124 PRO A O 1
ATOM 968 N N . ILE A 1 125 ? -5.632 14.975 18.936 1.00 86.06 125 ILE A N 1
ATOM 969 C CA . ILE A 1 125 ? -4.627 14.002 18.520 1.00 86.06 125 ILE A CA 1
ATOM 970 C C . ILE A 1 125 ? -3.286 14.340 19.177 1.00 86.06 125 ILE A C 1
ATOM 972 O O . ILE A 1 125 ? -2.821 15.480 19.137 1.00 86.06 125 ILE A O 1
ATOM 976 N N . ARG A 1 126 ? -2.672 13.337 19.798 1.00 81.88 126 ARG A N 1
ATOM 977 C CA . ARG A 1 126 ? -1.364 13.450 20.440 1.00 81.88 126 ARG A CA 1
ATOM 978 C C . ARG A 1 126 ? -0.254 13.565 19.404 1.00 81.88 126 ARG A C 1
ATOM 980 O O . ARG A 1 126 ? -0.405 13.179 18.245 1.00 81.88 126 ARG A O 1
ATOM 987 N N . GLU A 1 127 ? 0.903 14.034 19.856 1.00 72.12 127 GLU A N 1
ATOM 988 C CA . GLU A 1 127 ? 2.104 14.164 19.027 1.00 72.12 127 GLU A CA 1
ATOM 989 C C . GLU A 1 127 ? 2.581 12.830 18.441 1.00 72.12 127 GLU A C 1
ATOM 991 O O . GLU A 1 127 ? 3.146 12.826 17.355 1.00 72.12 127 GLU A O 1
ATOM 996 N N . ASP A 1 128 ? 2.315 11.706 19.115 1.00 65.56 128 ASP A N 1
ATOM 997 C CA . ASP A 1 128 ? 2.605 10.337 18.655 1.00 65.56 128 ASP A CA 1
ATOM 998 C C . ASP A 1 128 ? 1.562 9.785 17.656 1.00 65.56 128 ASP A C 1
ATOM 1000 O O . ASP A 1 128 ? 1.611 8.611 17.266 1.00 65.56 128 ASP A O 1
ATOM 1004 N N . GLY A 1 129 ? 0.597 10.622 17.253 1.00 72.44 129 GLY A N 1
ATOM 1005 C CA . GLY A 1 129 ? -0.479 10.294 16.318 1.00 72.44 129 GLY A CA 1
ATOM 1006 C C . GLY A 1 129 ? -1.614 9.483 16.930 1.00 72.44 129 GLY A C 1
ATOM 1007 O O . GLY A 1 129 ? -2.506 9.042 16.200 1.00 72.44 129 GLY A O 1
ATOM 1008 N N . THR A 1 130 ? -1.595 9.256 18.247 1.00 83.12 130 THR A N 1
ATOM 1009 C CA . THR A 1 130 ? -2.676 8.559 18.945 1.00 83.12 130 THR A CA 1
ATOM 1010 C C . THR A 1 130 ? -3.814 9.508 19.302 1.00 83.12 130 THR A C 1
ATOM 1012 O O . THR A 1 130 ? -3.610 10.663 19.665 1.00 83.12 130 THR A O 1
ATOM 1015 N N . LEU A 1 131 ? -5.040 9.009 19.200 1.00 87.38 131 LEU A N 1
ATOM 1016 C CA . LEU A 1 131 ? -6.265 9.690 19.607 1.00 87.38 131 LEU A CA 1
ATOM 1017 C C . LEU A 1 131 ? -7.062 8.745 20.511 1.00 87.38 131 LEU A C 1
ATOM 1019 O O . LEU A 1 131 ? -7.078 7.534 20.254 1.00 87.38 131 LEU A O 1
ATOM 1023 N N . SER A 1 132 ? -7.710 9.263 21.558 1.00 91.44 132 SER A N 1
ATOM 1024 C CA . SER A 1 132 ? -8.598 8.440 22.384 1.00 91.44 132 SER A CA 1
ATOM 1025 C C . SER A 1 132 ? -9.776 7.940 21.544 1.00 91.44 132 SER A C 1
ATOM 1027 O O . SER A 1 132 ? -10.317 8.671 20.708 1.00 91.44 132 SER A O 1
ATOM 1029 N N . VAL A 1 133 ? -10.173 6.677 21.717 1.00 91.25 133 VAL A N 1
ATOM 1030 C CA . VAL A 1 133 ? -11.319 6.131 20.978 1.00 91.25 133 VAL A CA 1
ATOM 1031 C C . VAL A 1 133 ? -12.596 6.870 21.370 1.00 91.25 133 VAL A C 1
ATOM 1033 O O . VAL A 1 133 ? -13.402 7.159 20.490 1.00 91.25 133 VAL A O 1
ATOM 1036 N N . ASP A 1 134 ? -12.757 7.255 22.634 1.00 90.44 134 ASP A N 1
ATOM 1037 C CA . ASP A 1 134 ? -13.939 7.994 23.085 1.00 90.44 134 ASP A CA 1
ATOM 1038 C C . ASP A 1 134 ? -14.042 9.360 22.401 1.00 90.44 134 ASP A C 1
ATOM 1040 O O . ASP A 1 134 ? -15.097 9.717 21.874 1.00 90.44 134 ASP A O 1
ATOM 1044 N N . GLU A 1 135 ? -12.922 10.076 22.289 1.00 91.81 135 GLU A N 1
ATOM 1045 C CA . GLU A 1 135 ? -12.842 11.342 21.554 1.00 91.81 135 GLU A CA 1
ATOM 1046 C C . GLU A 1 135 ? -13.109 11.142 20.061 1.00 91.81 135 GLU A C 1
ATOM 1048 O O . GLU A 1 135 ? -13.894 11.881 19.466 1.00 91.81 135 GLU A O 1
ATOM 1053 N N . LEU A 1 136 ? -12.530 10.108 19.444 1.00 93.31 136 LEU A N 1
ATOM 1054 C CA . LEU A 1 136 ? -12.795 9.766 18.047 1.00 93.31 136 LEU A CA 1
ATOM 1055 C C . LEU A 1 136 ? -14.291 9.514 17.798 1.00 93.31 136 LEU A C 1
ATOM 1057 O O . LEU A 1 136 ? -14.820 9.930 16.765 1.00 93.31 136 LEU A O 1
ATOM 1061 N N . LEU A 1 137 ? -14.983 8.849 18.726 1.00 93.12 137 LEU A N 1
ATOM 1062 C CA . LEU A 1 137 ? -16.410 8.536 18.616 1.00 93.12 137 LEU A CA 1
ATOM 1063 C C . LEU A 1 137 ? -17.319 9.767 18.774 1.00 93.12 137 LEU A C 1
ATOM 1065 O O . LEU A 1 137 ? -18.477 9.717 18.350 1.00 93.12 137 LEU A O 1
ATOM 1069 N N . THR A 1 138 ? -16.803 10.896 19.276 1.00 91.56 138 THR A N 1
ATOM 1070 C CA . THR A 1 138 ? -17.519 12.187 19.235 1.00 91.56 138 THR A CA 1
ATOM 1071 C C . THR A 1 138 ? -17.597 12.777 17.822 1.00 91.56 138 THR A C 1
ATOM 1073 O O . THR A 1 138 ? -18.452 13.623 17.542 1.00 91.56 138 THR A O 1
ATOM 1076 N N . TYR A 1 139 ? -16.754 12.314 16.889 1.00 93.12 139 TYR A N 1
ATOM 1077 C CA . TYR A 1 139 ? -16.742 12.811 15.518 1.00 93.12 139 TYR A CA 1
ATOM 1078 C C . TYR A 1 139 ? -18.086 12.561 14.825 1.00 93.12 139 TYR A C 1
ATOM 1080 O O . TYR A 1 139 ? -18.569 11.433 14.743 1.00 93.12 139 TYR A O 1
ATOM 1088 N N . LYS A 1 140 ? -18.664 13.605 14.218 1.00 90.56 140 LYS A N 1
ATOM 1089 C CA . LYS A 1 140 ? -20.011 13.582 13.609 1.00 90.56 140 LYS A CA 1
ATOM 1090 C C . LYS A 1 140 ? -20.284 12.398 12.669 1.00 90.56 140 LYS A C 1
ATOM 1092 O O . LYS A 1 140 ? -21.404 11.898 12.636 1.00 90.56 140 LYS A O 1
ATOM 1097 N N . LYS A 1 141 ? -19.279 11.927 11.915 1.00 89.62 141 LYS A N 1
ATOM 1098 C CA . LYS A 1 141 ? -19.423 10.786 10.982 1.00 89.62 141 LYS A CA 1
ATOM 1099 C C . LYS A 1 141 ? -19.309 9.411 11.654 1.00 89.62 141 LYS A C 1
ATOM 1101 O O . LYS A 1 141 ? -19.554 8.406 10.997 1.00 89.62 141 LYS A O 1
ATOM 1106 N N . LEU A 1 142 ? -18.922 9.369 12.925 1.00 91.00 142 LEU A N 1
ATOM 1107 C CA . LEU A 1 142 ? -18.829 8.173 13.764 1.00 91.00 142 LEU A CA 1
ATOM 1108 C C . LEU A 1 142 ? -19.903 8.153 14.864 1.00 91.00 142 LEU A C 1
ATOM 1110 O O . LEU A 1 142 ? -19.893 7.276 15.723 1.00 91.00 142 LEU A O 1
ATOM 1114 N N . LYS A 1 143 ? -20.883 9.064 14.816 1.00 86.56 143 LYS A N 1
ATOM 1115 C CA . LYS A 1 143 ? -22.003 9.072 15.761 1.00 86.56 143 LYS A CA 1
ATOM 1116 C C . LYS A 1 143 ? -22.744 7.727 15.732 1.00 86.56 143 LYS A C 1
ATOM 1118 O O . LYS A 1 143 ? -23.177 7.265 14.678 1.00 86.56 143 LYS A O 1
ATOM 1123 N N . GLY A 1 144 ? -22.896 7.102 16.900 1.00 86.12 144 GLY A N 1
ATOM 1124 C CA . GLY A 1 144 ? -23.544 5.791 17.045 1.00 86.12 144 GLY A CA 1
ATOM 1125 C C . GLY A 1 144 ? -22.661 4.587 16.683 1.00 86.12 144 GLY A C 1
ATOM 1126 O O . GLY A 1 144 ? -23.159 3.459 16.647 1.00 86.12 144 GLY A O 1
ATOM 1127 N N . VAL A 1 145 ? -21.373 4.804 16.407 1.00 92.19 145 VAL A N 1
ATOM 1128 C CA . VAL A 1 145 ? -20.345 3.754 16.352 1.00 92.19 145 VAL A CA 1
ATOM 1129 C C . VAL A 1 145 ? -19.898 3.451 17.782 1.00 92.19 145 VAL A C 1
ATOM 1131 O O . VAL A 1 145 ? -19.760 4.362 18.594 1.00 92.19 145 VAL A O 1
ATOM 1134 N N . LYS A 1 146 ? -19.710 2.171 18.112 1.00 91.94 146 LYS A N 1
ATOM 1135 C CA . LYS A 1 146 ? -19.222 1.733 19.430 1.00 91.94 146 LYS A CA 1
ATOM 1136 C C . LYS A 1 146 ? -17.769 1.272 19.346 1.00 91.94 146 LYS A C 1
ATOM 1138 O O . LYS A 1 146 ? -17.300 0.899 18.272 1.00 91.94 146 LYS A O 1
ATOM 1143 N N . LEU A 1 147 ? -17.089 1.173 20.489 1.00 87.06 147 LEU A N 1
ATOM 1144 C CA . LEU A 1 147 ? -15.744 0.588 20.579 1.00 87.06 147 LEU A CA 1
ATOM 1145 C C . LEU A 1 147 ? -15.652 -0.783 19.882 1.00 87.06 147 LEU A C 1
ATOM 1147 O O . LEU A 1 147 ? -14.729 -1.019 19.109 1.00 87.06 147 LEU A O 1
ATOM 1151 N N . ALA A 1 148 ? -16.649 -1.652 20.068 1.00 84.88 148 ALA A N 1
ATOM 1152 C CA . ALA A 1 148 ? -16.697 -2.963 19.416 1.00 84.88 148 ALA A CA 1
ATOM 1153 C C . ALA A 1 148 ? -16.737 -2.883 17.874 1.00 84.88 148 ALA A C 1
ATOM 1155 O O . ALA A 1 148 ? -16.239 -3.775 17.188 1.00 84.88 148 ALA A O 1
ATOM 1156 N N . ASP A 1 149 ? -17.317 -1.819 17.306 1.00 87.81 149 ASP A N 1
ATOM 1157 C CA . ASP A 1 149 ? -17.284 -1.582 15.862 1.00 87.81 149 ASP A CA 1
ATOM 1158 C C . ASP A 1 149 ? -15.888 -1.145 15.410 1.00 87.81 149 ASP A C 1
ATOM 1160 O O . ASP A 1 149 ? -15.402 -1.627 14.391 1.00 87.81 149 ASP A O 1
ATOM 1164 N N . VAL A 1 150 ? -15.222 -0.283 16.185 1.00 86.50 150 VAL A N 1
ATOM 1165 C CA . VAL A 1 150 ? -13.839 0.140 15.922 1.00 86.50 150 VAL A CA 1
ATOM 1166 C C . VAL A 1 150 ? -12.900 -1.064 15.978 1.00 86.50 150 VAL A C 1
ATOM 1168 O O . VAL A 1 150 ? -12.182 -1.313 15.013 1.00 86.50 150 VAL A O 1
ATOM 1171 N N . GLN A 1 151 ? -12.965 -1.865 17.044 1.00 81.88 151 GLN A N 1
ATOM 1172 C CA . GLN A 1 151 ? -12.193 -3.103 17.193 1.00 81.88 151 GLN A CA 1
ATOM 1173 C C . GLN A 1 151 ? -12.406 -4.042 16.004 1.00 81.88 151 GLN A C 1
ATOM 1175 O O . GLN A 1 151 ? -11.434 -4.495 15.402 1.00 81.88 151 GLN A O 1
ATOM 1180 N N . ARG A 1 152 ? -13.665 -4.261 15.598 1.00 82.94 152 ARG A N 1
ATOM 1181 C CA . ARG A 1 152 ? -13.996 -5.082 14.427 1.00 82.94 152 ARG A CA 1
ATOM 1182 C C . ARG A 1 152 ? -13.398 -4.520 13.138 1.00 82.94 152 ARG A C 1
ATOM 1184 O O . ARG A 1 152 ? -12.849 -5.282 12.351 1.00 82.94 152 ARG A O 1
ATOM 1191 N N . VAL A 1 153 ? -13.500 -3.212 12.902 1.00 83.06 153 VAL A N 1
ATOM 1192 C CA . VAL A 1 153 ? -12.976 -2.574 11.682 1.00 83.06 153 VAL A CA 1
ATOM 1193 C C . VAL A 1 153 ? -11.452 -2.624 11.638 1.00 83.06 153 VAL A C 1
ATOM 1195 O O . VAL A 1 153 ? -10.893 -2.830 10.562 1.00 83.06 153 VAL A O 1
ATOM 1198 N N . VAL A 1 154 ? -10.779 -2.457 12.779 1.00 76.75 154 VAL A N 1
ATOM 1199 C CA . VAL A 1 154 ? -9.323 -2.612 12.883 1.00 76.75 154 VAL A CA 1
ATOM 1200 C C . VAL A 1 154 ? -8.926 -4.073 12.655 1.00 76.75 154 VAL A C 1
ATOM 1202 O O . VAL A 1 154 ? -8.033 -4.334 11.853 1.00 76.75 154 VAL A O 1
ATOM 1205 N N . GLU A 1 155 ? -9.630 -5.027 13.270 1.00 67.94 155 GLU A N 1
ATOM 1206 C CA . GLU A 1 155 ? -9.369 -6.464 13.119 1.00 67.94 155 GLU A CA 1
ATOM 1207 C C . GLU A 1 155 ? -9.610 -6.966 11.686 1.00 67.94 155 GLU A C 1
ATOM 1209 O O . GLU A 1 155 ? -8.837 -7.775 11.176 1.00 67.94 155 GLU A O 1
ATOM 1214 N N . ALA A 1 156 ? -10.648 -6.467 11.013 1.00 68.56 156 ALA A N 1
ATOM 1215 C CA . ALA A 1 156 ? -10.978 -6.815 9.632 1.00 68.56 156 ALA A CA 1
ATOM 1216 C C . ALA A 1 156 ? -10.163 -6.026 8.588 1.00 68.56 156 ALA A C 1
ATOM 1218 O O . ALA A 1 156 ? -10.373 -6.199 7.386 1.00 68.56 156 ALA A O 1
ATOM 1219 N N . ASN A 1 157 ? -9.259 -5.129 9.006 1.00 64.81 157 ASN A N 1
ATOM 1220 C CA . ASN A 1 157 ? -8.487 -4.316 8.073 1.00 64.81 157 ASN A CA 1
ATOM 1221 C C . ASN A 1 157 ? -7.310 -5.107 7.488 1.00 64.81 157 ASN A C 1
ATOM 1223 O O . ASN A 1 157 ? -6.201 -5.092 8.026 1.00 64.81 157 ASN A O 1
ATOM 1227 N N . ASP A 1 158 ? -7.520 -5.703 6.313 1.00 51.25 158 ASP A N 1
ATOM 1228 C CA . ASP A 1 158 ? -6.475 -6.436 5.577 1.00 51.25 158 ASP A CA 1
ATOM 1229 C C . ASP A 1 158 ? -5.220 -5.595 5.293 1.00 51.25 158 ASP A C 1
ATOM 1231 O O . ASP A 1 158 ? -4.141 -6.135 5.079 1.00 51.25 158 ASP A O 1
ATOM 1235 N N . LYS A 1 159 ? -5.348 -4.261 5.293 1.00 60.44 159 LYS A N 1
ATOM 1236 C CA . LYS A 1 159 ? -4.246 -3.335 4.995 1.00 60.44 159 LYS A CA 1
ATOM 1237 C C . LYS A 1 159 ? -3.562 -2.760 6.234 1.00 60.44 159 LYS A C 1
ATOM 1239 O O . LYS A 1 159 ? -2.808 -1.804 6.079 1.00 60.44 159 LYS A O 1
ATOM 1244 N N . GLN A 1 160 ? -3.890 -3.257 7.433 1.00 65.25 160 GLN A N 1
ATOM 1245 C CA . GLN A 1 160 ? -3.303 -2.809 8.705 1.00 65.25 160 GLN A CA 1
ATOM 1246 C C . GLN A 1 160 ? -3.226 -1.272 8.785 1.00 65.25 160 GLN A C 1
ATOM 1248 O O . GLN A 1 160 ? -2.184 -0.679 9.045 1.00 65.25 160 GLN A O 1
ATOM 1253 N N . ARG A 1 161 ? -4.325 -0.584 8.443 1.00 68.50 161 ARG A N 1
ATOM 1254 C CA . ARG A 1 161 ? -4.325 0.890 8.366 1.00 68.50 161 ARG A CA 1
ATOM 1255 C C . ARG A 1 161 ? -4.257 1.566 9.726 1.00 68.50 161 ARG A C 1
ATOM 1257 O O . ARG A 1 161 ? -3.916 2.748 9.770 1.00 68.50 161 ARG A O 1
ATOM 1264 N N . PHE A 1 162 ? -4.622 0.840 10.774 1.00 78.06 162 PHE A N 1
ATOM 1265 C CA . PHE A 1 162 ? -4.813 1.355 12.116 1.00 78.06 162 PHE A CA 1
ATOM 1266 C C . PHE A 1 162 ? -4.171 0.423 13.129 1.00 78.06 162 PHE A C 1
ATOM 1268 O O . PHE A 1 162 ? -4.148 -0.792 12.927 1.00 78.06 162 PHE A O 1
ATOM 1275 N N . GLN A 1 163 ? -3.752 1.002 14.241 1.00 77.69 163 GLN A N 1
ATOM 1276 C CA . GLN A 1 163 ? -3.326 0.280 15.423 1.00 77.69 163 GLN A CA 1
ATOM 1277 C C . GLN A 1 163 ? -4.194 0.727 16.589 1.00 77.69 163 GLN A C 1
ATOM 1279 O O . GLN A 1 163 ? -4.313 1.923 16.855 1.00 77.69 163 GLN A O 1
ATOM 1284 N N . LEU A 1 164 ? -4.802 -0.253 17.255 1.00 82.06 164 LEU A N 1
ATOM 1285 C CA . LEU A 1 164 ? -5.496 -0.062 18.519 1.00 82.06 164 LEU A CA 1
ATOM 1286 C C . LEU A 1 164 ? -4.499 -0.324 19.652 1.00 82.06 164 LEU A C 1
ATOM 1288 O O . LEU A 1 164 ? -3.754 -1.303 19.607 1.00 82.06 164 LEU A O 1
ATOM 1292 N N . LEU A 1 165 ? -4.475 0.564 20.634 1.00 78.06 165 LEU A N 1
ATOM 1293 C CA . LEU A 1 165 ? -3.579 0.545 21.781 1.00 78.06 165 LEU A CA 1
ATOM 1294 C C . LEU A 1 165 ? -4.439 0.558 23.042 1.00 78.06 165 LEU A C 1
ATOM 1296 O O . LEU A 1 165 ? -5.420 1.296 23.113 1.00 78.06 165 LEU A O 1
ATOM 1300 N N . GLN A 1 166 ? -4.060 -0.245 24.024 1.00 80.38 166 GLN A N 1
ATOM 1301 C CA . GLN A 1 166 ? -4.629 -0.211 25.364 1.00 80.38 166 GLN A CA 1
ATOM 1302 C C . GLN A 1 166 ? -3.457 -0.162 26.335 1.00 80.38 166 GLN A C 1
ATOM 1304 O O . GLN A 1 166 ? -2.546 -0.986 26.233 1.00 80.38 166 GLN A O 1
ATOM 1309 N N . ASP A 1 167 ? -3.452 0.824 27.224 1.00 62.72 167 ASP A N 1
ATOM 1310 C CA . ASP A 1 167 ? -2.415 0.924 28.246 1.00 62.72 167 ASP A CA 1
ATOM 1311 C C . ASP A 1 167 ? -2.675 -0.126 29.336 1.00 62.72 167 ASP A C 1
ATOM 1313 O O . ASP A 1 167 ? -3.816 -0.326 29.761 1.00 62.72 167 ASP A O 1
ATOM 1317 N N . GLU A 1 168 ? -1.627 -0.817 29.789 1.00 49.38 168 GLU A N 1
ATOM 1318 C CA . GLU A 1 168 ? -1.757 -1.852 30.818 1.00 49.38 168 GLU A CA 1
ATOM 1319 C C . GLU A 1 168 ? -2.383 -1.267 32.096 1.00 49.38 168 GLU A C 1
ATOM 1321 O O . GLU A 1 168 ? -1.889 -0.295 32.667 1.00 49.38 168 GLU A O 1
ATOM 1326 N N . GLY A 1 169 ? -3.506 -1.848 32.531 1.00 52.12 169 GLY A N 1
ATOM 1327 C CA . GLY A 1 169 ? -4.230 -1.414 33.729 1.00 52.12 169 GLY A CA 1
ATOM 1328 C C . GLY A 1 169 ? -5.180 -0.226 33.539 1.00 52.12 169 GLY A C 1
ATOM 1329 O O . GLY A 1 169 ? -5.759 0.226 34.526 1.00 52.12 169 GLY A O 1
ATOM 1330 N N . LYS A 1 170 ? -5.383 0.272 32.311 1.00 63.75 170 LYS A N 1
ATOM 1331 C CA . LYS A 1 170 ? -6.381 1.311 32.004 1.00 63.75 170 LYS A CA 1
ATOM 1332 C C . LYS A 1 170 ? -7.468 0.778 31.074 1.00 63.75 170 LYS A C 1
ATOM 1334 O O . LYS A 1 170 ? -7.193 0.051 30.123 1.00 63.75 170 LYS A O 1
ATOM 1339 N N . ASP A 1 171 ? -8.708 1.200 31.314 1.00 69.75 171 ASP A N 1
ATOM 1340 C CA . ASP A 1 171 ? -9.857 0.860 30.458 1.00 69.75 171 ASP A CA 1
ATOM 1341 C C . ASP A 1 171 ? -9.996 1.807 29.245 1.00 69.75 171 ASP A C 1
ATOM 1343 O O . ASP A 1 171 ? -11.001 1.815 28.538 1.00 69.75 171 ASP A O 1
ATOM 1347 N N . GLU A 1 172 ? -8.967 2.620 28.993 1.00 80.50 172 GLU A N 1
ATOM 1348 C CA . GLU A 1 172 ? -8.943 3.595 27.910 1.00 80.50 172 GLU A CA 1
ATOM 1349 C C . GLU A 1 172 ? -8.275 3.007 26.663 1.00 80.50 172 GLU A C 1
ATOM 1351 O O . GLU A 1 172 ? -7.123 2.560 26.686 1.00 80.50 172 GLU A O 1
ATOM 1356 N N . TRP A 1 173 ? -9.004 3.041 25.549 1.00 86.88 173 TRP A N 1
ATOM 1357 C CA . TRP A 1 173 ? -8.496 2.633 24.247 1.00 86.88 173 TRP A CA 1
ATOM 1358 C C . TRP A 1 173 ? -8.022 3.841 23.455 1.00 86.88 173 TRP A C 1
ATOM 1360 O O . TRP A 1 173 ? -8.723 4.845 23.334 1.00 86.88 173 TRP A O 1
ATOM 1370 N N . ARG A 1 174 ? -6.858 3.705 22.828 1.00 87.69 174 ARG A N 1
ATOM 1371 C CA . ARG A 1 174 ? -6.308 4.678 21.885 1.00 87.69 174 ARG A CA 1
ATOM 1372 C C . ARG A 1 174 ? -6.194 4.064 20.500 1.00 87.69 174 ARG A C 1
ATOM 1374 O O . ARG A 1 174 ? -6.055 2.852 20.337 1.00 87.69 174 ARG A O 1
ATOM 1381 N N . ILE A 1 175 ? -6.250 4.905 19.479 1.00 87.12 175 ILE A N 1
ATOM 1382 C CA . ILE A 1 175 ? -6.111 4.490 18.087 1.00 87.12 175 ILE A CA 1
ATOM 1383 C C . ILE A 1 175 ? -5.221 5.465 17.330 1.00 87.12 175 ILE A C 1
ATOM 1385 O O . ILE A 1 175 ? -5.293 6.675 17.528 1.00 87.12 175 ILE A O 1
ATOM 1389 N N . ARG A 1 176 ? -4.395 4.932 16.433 1.00 82.44 176 ARG A N 1
ATOM 1390 C CA . ARG A 1 176 ? -3.620 5.721 15.470 1.00 82.44 176 ARG A CA 1
ATOM 1391 C C . ARG A 1 176 ? -3.712 5.129 14.076 1.00 82.44 176 ARG A C 1
ATOM 1393 O O . ARG A 1 176 ? -4.021 3.944 13.917 1.00 82.44 176 ARG A O 1
ATOM 1400 N N . ALA A 1 177 ? -3.445 5.942 13.059 1.00 78.31 177 ALA A N 1
ATOM 1401 C CA . ALA A 1 177 ? -3.163 5.410 11.735 1.00 78.31 177 ALA A CA 1
ATOM 1402 C C . ALA A 1 177 ? -1.719 4.896 11.702 1.00 78.31 177 ALA A C 1
ATOM 1404 O O . ALA A 1 177 ? -0.826 5.477 12.305 1.00 78.31 177 ALA A O 1
ATOM 1405 N N . ASN A 1 178 ? -1.483 3.804 10.980 1.00 68.50 178 ASN A N 1
ATOM 1406 C CA . ASN A 1 178 ? -0.133 3.246 10.884 1.00 68.50 178 ASN A CA 1
ATOM 1407 C C . ASN A 1 178 ? 0.739 4.030 9.899 1.00 68.50 178 ASN A C 1
ATOM 1409 O O . ASN A 1 178 ? 1.956 4.002 10.027 1.00 68.50 178 ASN A O 1
ATOM 1413 N N . GLN A 1 179 ? 0.122 4.674 8.900 1.00 63.88 179 GLN A N 1
ATOM 1414 C CA . GLN A 1 179 ? 0.784 5.327 7.763 1.00 63.88 179 GLN A CA 1
ATOM 1415 C C . GLN A 1 179 ? -0.134 6.366 7.099 1.00 63.88 179 GLN A C 1
ATOM 1417 O O . GLN A 1 179 ? -1.363 6.254 7.191 1.00 63.88 179 GLN A O 1
ATOM 1422 N N . GLY A 1 180 ? 0.450 7.272 6.313 1.00 61.88 180 GLY A N 1
ATOM 1423 C CA . GLY A 1 180 ? -0.232 8.177 5.388 1.00 61.88 180 GLY A CA 1
ATOM 1424 C C . GLY A 1 180 ? -0.718 9.472 6.026 1.00 61.88 180 GLY A C 1
ATOM 1425 O O . GLY A 1 180 ? -1.743 9.997 5.586 1.00 61.88 180 GLY A O 1
ATOM 1426 N N . HIS A 1 181 ? -0.035 9.942 7.069 1.00 64.31 181 HIS A N 1
ATOM 1427 C CA . HIS A 1 181 ? -0.349 11.202 7.736 1.00 64.31 181 HIS A CA 1
ATOM 1428 C C . HIS A 1 181 ? 0.060 12.376 6.843 1.00 64.31 181 HIS A C 1
ATOM 1430 O O . HIS A 1 181 ? 1.160 12.408 6.313 1.00 64.31 181 HIS A O 1
ATOM 1436 N N . SER A 1 182 ? -0.825 13.356 6.677 1.00 58.94 182 SER A N 1
ATOM 1437 C CA . SER A 1 182 ? -0.438 14.691 6.198 1.00 58.94 182 SER A CA 1
ATOM 1438 C C . SER A 1 182 ? -0.341 15.700 7.345 1.00 58.94 182 SER A C 1
ATOM 1440 O O . SER A 1 182 ? 0.035 16.848 7.125 1.00 58.94 182 SER A O 1
ATOM 1442 N N . LEU A 1 183 ? -0.751 15.304 8.554 1.00 61.66 183 LEU A N 1
ATOM 1443 C CA . LEU A 1 183 ? -0.566 16.078 9.774 1.00 61.66 183 LEU A CA 1
ATOM 1444 C C . LEU A 1 183 ? 0.913 15.998 10.168 1.00 61.66 183 LEU A C 1
ATOM 1446 O O . LEU A 1 183 ? 1.423 14.908 10.416 1.00 61.66 183 LEU A O 1
ATOM 1450 N N . ARG A 1 184 ? 1.601 17.141 10.229 1.00 54.53 184 ARG A N 1
ATOM 1451 C CA . ARG A 1 184 ? 2.977 17.216 10.736 1.00 54.53 184 ARG A CA 1
ATOM 1452 C C . ARG A 1 184 ? 2.951 17.163 12.265 1.00 54.53 184 ARG A C 1
ATOM 1454 O O . ARG A 1 184 ? 2.896 18.202 12.913 1.00 54.53 184 ARG A O 1
ATOM 1461 N N . LEU A 1 185 ? 2.924 15.957 12.825 1.00 62.44 185 LEU A N 1
ATOM 1462 C CA . LEU A 1 185 ? 2.999 15.711 14.267 1.00 62.44 185 LEU A CA 1
ATOM 1463 C C . LEU A 1 185 ? 4.422 15.254 14.614 1.00 62.44 185 LEU A C 1
ATOM 1465 O O . LEU A 1 185 ? 4.916 14.298 14.024 1.00 62.44 185 LEU A O 1
ATOM 1469 N N . ALA A 1 186 ? 5.084 15.946 15.546 1.00 46.91 186 ALA A N 1
ATOM 1470 C CA . ALA A 1 186 ? 6.513 15.771 15.837 1.00 46.91 186 ALA A CA 1
ATOM 1471 C C . ALA A 1 186 ? 6.898 14.368 16.355 1.00 46.91 186 ALA A C 1
ATOM 1473 O O . ALA A 1 186 ? 8.045 13.963 16.198 1.00 46.91 186 ALA A O 1
ATOM 1474 N N . GLY A 1 187 ? 5.953 13.620 16.935 1.00 46.62 187 GLY A N 1
ATOM 1475 C CA . GLY A 1 187 ? 6.157 12.260 17.446 1.00 46.62 187 GLY A CA 1
ATOM 1476 C C . GLY A 1 187 ? 5.656 11.143 16.521 1.00 46.62 187 GLY A C 1
ATOM 1477 O O . GLY A 1 187 ? 5.835 9.966 16.841 1.00 46.62 187 GLY A O 1
ATOM 1478 N N . VAL A 1 188 ? 5.039 11.464 15.376 1.00 51.38 188 VAL A N 1
ATOM 1479 C CA . VAL A 1 188 ? 4.649 10.468 14.365 1.00 51.38 188 VAL A CA 1
ATOM 1480 C C . VAL A 1 188 ? 5.838 10.229 13.453 1.00 51.38 188 VAL A C 1
ATOM 1482 O O . VAL A 1 188 ? 5.925 10.753 12.345 1.00 51.38 188 VAL A O 1
ATOM 1485 N N . GLN A 1 189 ? 6.774 9.418 13.927 1.00 50.84 189 GLN A N 1
ATOM 1486 C CA . GLN A 1 189 ? 7.801 8.876 13.058 1.00 50.84 189 GLN A CA 1
ATOM 1487 C C . GLN A 1 189 ? 7.194 7.658 12.366 1.00 50.84 189 GLN A C 1
ATOM 1489 O O . GLN A 1 189 ? 6.965 6.622 12.995 1.00 50.84 189 GLN A O 1
ATOM 1494 N N . GLU A 1 190 ? 6.865 7.786 11.078 1.00 56.66 190 GLU A N 1
ATOM 1495 C CA . GLU A 1 190 ? 6.599 6.609 10.255 1.00 56.66 190 GLU A CA 1
ATOM 1496 C C . GLU A 1 190 ? 7.865 5.751 10.310 1.00 56.66 190 GLU A C 1
ATOM 1498 O O . GLU A 1 190 ? 8.887 6.086 9.720 1.00 56.66 190 GLU A O 1
ATOM 1503 N N . SER A 1 191 ? 7.829 4.688 11.118 1.00 63.31 191 SER A N 1
ATOM 1504 C CA . SER A 1 191 ? 8.960 3.784 11.283 1.00 63.31 191 SER A CA 1
ATOM 1505 C C . SER A 1 191 ? 9.250 3.146 9.928 1.00 63.31 191 SER A C 1
ATOM 1507 O O . SER A 1 191 ? 8.482 2.300 9.449 1.00 63.31 191 SER A O 1
ATOM 1509 N N . MET A 1 192 ? 10.326 3.605 9.304 1.00 76.44 192 MET A N 1
ATOM 1510 C CA . MET 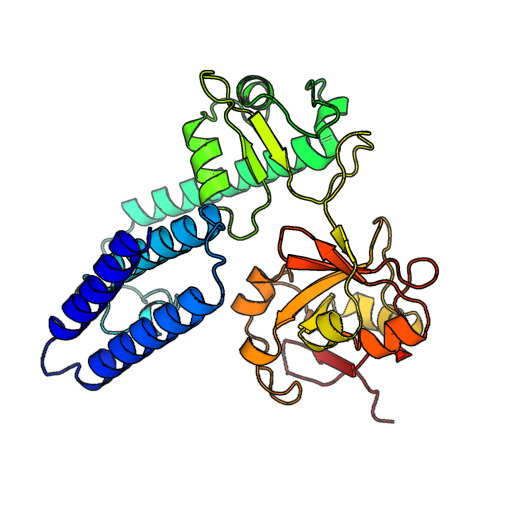A 1 192 ? 10.792 3.166 8.003 1.00 76.44 192 MET A CA 1
ATOM 1511 C C . MET A 1 192 ? 12.178 2.566 8.180 1.00 76.44 192 MET A C 1
ATOM 1513 O O . MET A 1 192 ? 13.087 3.203 8.704 1.00 76.44 192 MET A O 1
ATOM 1517 N N . GLU A 1 193 ? 12.311 1.313 7.770 1.00 86.06 193 GLU A N 1
ATOM 1518 C CA . GLU A 1 193 ? 13.592 0.629 7.673 1.00 86.06 193 GLU A CA 1
ATOM 1519 C C . GLU A 1 193 ? 14.194 0.961 6.310 1.00 86.06 193 GLU A C 1
ATOM 1521 O O . GLU A 1 193 ? 13.579 0.662 5.285 1.00 86.06 193 GLU A O 1
ATOM 1526 N N . GLU A 1 194 ? 15.369 1.587 6.278 1.00 93.06 194 GLU A N 1
ATOM 1527 C CA . GLU A 1 194 ? 16.109 1.751 5.026 1.00 93.06 194 GLU A CA 1
ATOM 1528 C C . GLU A 1 194 ? 16.605 0.385 4.534 1.00 93.06 194 GLU A C 1
ATOM 1530 O O . GLU A 1 194 ? 17.156 -0.404 5.299 1.00 93.06 194 GLU A O 1
ATOM 1535 N N . LEU A 1 195 ? 16.372 0.090 3.255 1.00 94.25 195 LEU A N 1
ATOM 1536 C CA . LEU A 1 195 ? 16.672 -1.203 2.647 1.00 94.25 195 LEU A CA 1
ATOM 1537 C C . LEU A 1 195 ? 18.001 -1.148 1.909 1.00 94.25 195 LEU A C 1
ATOM 1539 O O . LEU A 1 195 ? 18.100 -0.434 0.916 1.00 94.25 195 LEU A O 1
ATOM 1543 N N . ASP A 1 196 ? 18.982 -1.942 2.325 1.00 94.88 196 ASP A N 1
ATOM 1544 C CA . ASP A 1 196 ? 20.226 -2.137 1.576 1.00 94.88 196 ASP A CA 1
ATOM 1545 C C . ASP A 1 196 ? 20.019 -2.954 0.281 1.00 94.88 196 ASP A C 1
ATOM 1547 O O . ASP A 1 196 ? 18.902 -3.347 -0.074 1.00 94.88 196 ASP A O 1
ATOM 1551 N N . ASP A 1 197 ? 21.102 -3.200 -0.459 1.00 93.50 197 ASP A N 1
ATOM 1552 C CA . ASP A 1 197 ? 21.048 -3.905 -1.743 1.00 93.50 197 ASP A CA 1
ATOM 1553 C C . ASP A 1 197 ? 20.596 -5.365 -1.588 1.00 93.50 197 ASP A C 1
ATOM 1555 O O . ASP A 1 197 ? 19.834 -5.865 -2.418 1.00 93.50 197 ASP A O 1
ATOM 1559 N N . ALA A 1 198 ? 20.999 -6.040 -0.507 1.00 92.25 198 ALA A N 1
ATOM 1560 C CA . ALA A 1 198 ? 20.609 -7.421 -0.227 1.00 92.25 198 ALA A CA 1
ATOM 1561 C C . ALA A 1 198 ? 19.109 -7.526 0.098 1.00 92.25 198 ALA A C 1
ATOM 1563 O O . ALA A 1 198 ? 18.401 -8.413 -0.400 1.00 92.25 198 ALA A O 1
ATOM 1564 N N . ALA A 1 199 ? 18.597 -6.583 0.888 1.00 91.38 199 ALA A N 1
ATOM 1565 C CA . ALA A 1 199 ? 17.181 -6.458 1.163 1.00 91.38 199 ALA A CA 1
ATOM 1566 C C . ALA A 1 199 ? 16.412 -6.127 -0.122 1.00 91.38 199 ALA A C 1
ATOM 1568 O O . ALA A 1 199 ? 15.435 -6.808 -0.426 1.00 91.38 199 ALA A O 1
ATOM 1569 N N . CYS A 1 200 ? 16.875 -5.166 -0.927 1.00 92.69 200 CYS A N 1
ATOM 1570 C CA . CYS A 1 200 ? 16.250 -4.814 -2.203 1.00 92.69 200 CYS A CA 1
ATOM 1571 C C . CYS A 1 200 ? 16.205 -5.996 -3.186 1.00 92.69 200 CYS A C 1
ATOM 1573 O O . CYS A 1 200 ? 15.176 -6.220 -3.823 1.00 92.69 200 CYS A O 1
ATOM 1575 N N . ALA A 1 201 ? 17.269 -6.802 -3.259 1.00 89.38 201 ALA A N 1
ATOM 1576 C CA . ALA A 1 201 ? 17.330 -8.005 -4.092 1.00 89.38 201 ALA A CA 1
ATOM 1577 C C . ALA A 1 201 ? 16.251 -9.042 -3.733 1.00 89.38 201 ALA A C 1
ATOM 1579 O O . ALA A 1 201 ? 15.802 -9.805 -4.589 1.00 89.38 201 ALA A O 1
ATOM 1580 N N . SER A 1 202 ? 15.802 -9.050 -2.475 1.00 88.00 202 SER A N 1
ATOM 1581 C CA . SER A 1 202 ? 14.819 -10.008 -1.962 1.00 88.00 202 SER A CA 1
ATOM 1582 C C . SER A 1 202 ? 13.374 -9.694 -2.376 1.00 88.00 202 SER A C 1
ATOM 1584 O O . SER A 1 202 ? 12.486 -10.530 -2.168 1.00 88.00 202 SER A O 1
ATOM 1586 N N . TYR A 1 203 ? 13.114 -8.527 -2.980 1.00 88.50 203 TYR A N 1
ATOM 1587 C CA . TYR A 1 203 ? 11.773 -8.090 -3.370 1.00 88.50 203 TYR A CA 1
ATOM 1588 C C . TYR A 1 203 ? 11.674 -7.688 -4.850 1.00 88.50 203 TYR A C 1
ATOM 1590 O O . TYR A 1 203 ? 12.640 -7.305 -5.510 1.00 88.50 203 TYR A O 1
ATOM 1598 N N . HIS A 1 204 ? 10.455 -7.751 -5.371 1.00 86.75 204 HIS A N 1
ATOM 1599 C CA . HIS A 1 204 ? 9.998 -6.989 -6.521 1.00 86.75 204 HIS A CA 1
ATOM 1600 C C . HIS A 1 204 ? 9.325 -5.714 -6.016 1.00 86.75 204 HIS A C 1
ATOM 1602 O O . HIS A 1 204 ? 8.394 -5.784 -5.208 1.00 86.75 204 HIS A O 1
ATOM 1608 N N . PHE A 1 205 ? 9.777 -4.567 -6.518 1.00 93.19 205 PHE A N 1
ATOM 1609 C CA . PHE A 1 205 ? 9.169 -3.265 -6.265 1.00 93.19 205 PHE A CA 1
ATOM 1610 C C . PHE A 1 205 ? 8.207 -2.953 -7.406 1.00 93.19 205 PHE A C 1
ATOM 1612 O O . PHE A 1 205 ? 8.624 -2.830 -8.559 1.00 93.19 205 PHE A O 1
ATOM 1619 N N . ILE A 1 206 ? 6.913 -2.873 -7.097 1.00 92.50 206 ILE A N 1
ATOM 1620 C CA . ILE A 1 206 ? 5.861 -2.783 -8.114 1.00 92.50 206 ILE A CA 1
ATOM 1621 C C . ILE A 1 206 ? 4.999 -1.550 -7.867 1.00 92.50 206 ILE A C 1
ATOM 1623 O O . ILE A 1 206 ? 4.368 -1.410 -6.819 1.00 92.50 206 ILE A O 1
ATOM 1627 N N . HIS A 1 207 ? 4.912 -0.669 -8.855 1.00 93.25 207 HIS A N 1
ATOM 1628 C CA . HIS A 1 207 ? 4.019 0.480 -8.828 1.00 93.25 207 HIS A CA 1
ATOM 1629 C C . HIS A 1 207 ? 2.793 0.236 -9.712 1.00 93.25 207 HIS A C 1
ATOM 1631 O O . HIS A 1 207 ? 2.917 -0.071 -10.894 1.00 93.25 207 HIS A O 1
ATOM 1637 N N . GLY A 1 208 ? 1.594 0.397 -9.150 1.00 91.62 208 GLY A N 1
ATOM 1638 C CA . GLY A 1 208 ? 0.347 0.325 -9.912 1.00 91.62 208 GLY A CA 1
ATOM 1639 C C . GLY A 1 208 ? -0.157 1.706 -10.318 1.00 91.62 208 GLY A C 1
ATOM 1640 O O . GLY A 1 208 ? -0.409 2.543 -9.451 1.00 91.62 208 GLY A O 1
ATOM 1641 N N . THR A 1 209 ? -0.384 1.912 -11.614 1.00 92.88 209 THR A N 1
ATOM 1642 C CA . THR A 1 209 ? -0.851 3.183 -12.191 1.00 92.88 209 THR A CA 1
ATOM 1643 C C . THR A 1 209 ? -1.997 2.980 -13.196 1.00 92.88 209 THR A C 1
ATOM 1645 O O . THR A 1 209 ? -2.511 1.872 -13.353 1.00 92.88 209 THR A O 1
ATOM 1648 N N . TYR A 1 210 ? -2.452 4.059 -13.829 1.00 93.12 210 TYR A N 1
ATOM 1649 C CA . TYR A 1 210 ? -3.520 4.080 -14.834 1.00 93.12 210 TYR A CA 1
ATOM 1650 C C . TYR A 1 210 ? -2.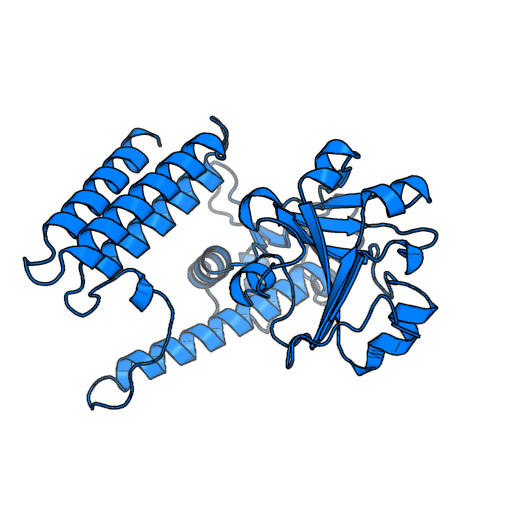956 4.421 -16.218 1.00 93.12 210 TYR A C 1
ATOM 1652 O O . TYR A 1 210 ? -1.959 5.139 -16.296 1.00 93.12 210 TYR A O 1
ATOM 1660 N N . GLU A 1 211 ? -3.616 3.982 -17.294 1.00 93.75 211 GLU A N 1
ATOM 1661 C CA . GLU A 1 211 ? -3.144 4.171 -18.681 1.00 93.75 211 GLU A CA 1
ATOM 1662 C C . GLU A 1 211 ? -2.898 5.642 -19.020 1.00 93.75 211 GLU A C 1
ATOM 1664 O O . GLU A 1 211 ? -1.859 5.985 -19.574 1.00 93.75 211 GLU A O 1
ATOM 1669 N N . ARG A 1 212 ? -3.794 6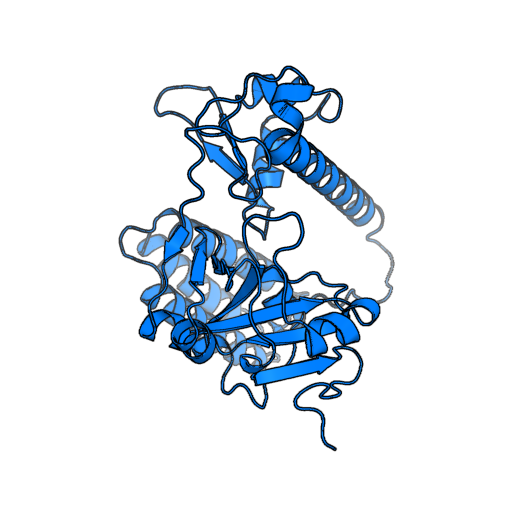.532 -18.578 1.00 95.38 212 ARG A N 1
ATOM 1670 C CA . ARG A 1 212 ? -3.678 7.986 -18.798 1.00 95.38 212 ARG A CA 1
ATOM 1671 C C . ARG A 1 212 ? -2.391 8.626 -18.258 1.00 95.38 212 ARG A C 1
ATOM 1673 O O . ARG A 1 212 ? -2.074 9.740 -18.647 1.00 95.38 212 ARG A O 1
ATOM 1680 N N . HIS A 1 213 ? -1.693 7.963 -17.333 1.00 95.50 213 HIS A N 1
ATOM 1681 C CA . HIS A 1 213 ? -0.455 8.470 -16.729 1.00 95.50 213 HIS A CA 1
ATOM 1682 C C . HIS A 1 213 ? 0.799 7.839 -17.332 1.00 95.50 213 HIS A C 1
ATOM 1684 O O . HIS A 1 213 ? 1.900 8.273 -17.008 1.00 95.50 213 HIS A O 1
ATOM 1690 N N . TRP A 1 214 ? 0.654 6.811 -18.174 1.00 95.81 214 TRP A N 1
ATOM 1691 C CA . TRP A 1 214 ? 1.780 6.013 -18.653 1.00 95.81 214 TRP A CA 1
ATOM 1692 C C . TRP A 1 214 ? 2.794 6.837 -19.437 1.00 95.81 214 TRP A C 1
ATOM 1694 O O . TRP A 1 214 ? 3.967 6.799 -19.100 1.00 95.81 214 TRP A O 1
ATOM 1704 N N . THR A 1 215 ? 2.340 7.643 -20.398 1.00 95.12 215 THR A N 1
ATOM 1705 C CA . THR A 1 215 ? 3.224 8.456 -21.247 1.00 95.12 215 THR A CA 1
ATOM 1706 C C . THR A 1 215 ? 4.147 9.368 -20.432 1.00 95.12 215 THR A C 1
ATOM 1708 O O . THR A 1 215 ? 5.334 9.454 -20.721 1.00 95.12 215 THR A O 1
ATOM 1711 N N . SER A 1 216 ? 3.632 10.006 -19.374 1.00 96.56 216 SER A N 1
ATOM 1712 C CA . SER A 1 216 ? 4.457 10.838 -18.483 1.00 96.56 216 SER A CA 1
ATOM 1713 C C . SER A 1 216 ? 5.374 9.987 -17.599 1.00 96.56 216 SER A C 1
ATOM 1715 O O . SER A 1 216 ? 6.537 10.323 -17.429 1.00 96.56 216 SER A O 1
ATOM 1717 N N . ILE A 1 217 ? 4.898 8.848 -17.080 1.00 97.06 217 ILE A N 1
ATOM 1718 C CA . ILE A 1 217 ? 5.717 7.945 -16.251 1.00 97.06 217 ILE A CA 1
ATOM 1719 C C . ILE A 1 217 ? 6.882 7.338 -17.044 1.00 97.06 217 ILE A C 1
ATOM 1721 O O . ILE A 1 217 ? 7.975 7.183 -16.506 1.00 97.06 217 ILE A O 1
ATOM 1725 N N . GLU A 1 218 ? 6.658 6.984 -18.305 1.00 96.19 218 GLU A N 1
ATOM 1726 C CA . GLU A 1 218 ? 7.682 6.451 -19.202 1.00 96.19 218 GLU A CA 1
ATOM 1727 C C . GLU A 1 218 ? 8.761 7.504 -19.496 1.00 96.19 218 GLU A C 1
ATOM 1729 O O . GLU A 1 218 ? 9.953 7.222 -19.365 1.00 96.19 218 GLU A O 1
ATOM 1734 N N . ALA A 1 219 ? 8.343 8.733 -19.813 1.00 95.38 219 ALA A N 1
ATOM 1735 C CA . ALA A 1 219 ? 9.250 9.826 -20.148 1.00 95.38 219 ALA A CA 1
ATOM 1736 C C . ALA A 1 219 ? 9.994 10.402 -18.930 1.00 95.38 219 ALA A C 1
ATOM 1738 O O . ALA A 1 219 ? 11.172 10.735 -19.020 1.00 95.38 219 ALA A O 1
ATOM 1739 N N . GLU A 1 220 ? 9.315 10.534 -17.791 1.00 95.31 220 GLU A N 1
ATOM 1740 C CA . GLU A 1 220 ? 9.789 11.328 -16.650 1.00 95.31 220 GLU A CA 1
ATOM 1741 C C . GLU A 1 220 ? 10.079 10.489 -15.397 1.00 95.31 220 GLU A C 1
ATOM 1743 O O . GLU A 1 220 ? 10.585 11.022 -14.412 1.00 95.31 220 GLU A O 1
ATOM 1748 N N . GLY A 1 221 ? 9.756 9.194 -15.395 1.00 97.06 221 GLY A N 1
ATOM 1749 C CA . GLY A 1 221 ? 9.879 8.322 -14.228 1.00 97.06 221 GLY A CA 1
ATOM 1750 C C . GLY A 1 221 ? 8.699 8.403 -13.250 1.00 97.06 221 GLY A C 1
ATOM 1751 O O . GLY A 1 221 ? 7.696 9.091 -13.453 1.00 97.06 221 GLY A O 1
ATOM 1752 N N . LEU A 1 222 ? 8.802 7.665 -12.142 1.00 97.56 222 LEU A N 1
ATOM 1753 C CA . LEU A 1 222 ? 7.782 7.653 -11.089 1.00 97.56 222 LEU A CA 1
ATOM 1754 C C . LEU A 1 222 ? 8.022 8.794 -10.100 1.00 97.56 222 LEU A C 1
ATOM 1756 O O . LEU A 1 222 ? 8.961 8.750 -9.308 1.00 97.56 222 LEU A O 1
ATOM 1760 N N . LYS A 1 223 ? 7.131 9.787 -10.099 1.00 95.94 223 LYS A N 1
ATOM 1761 C CA . LYS A 1 223 ? 7.184 10.937 -9.186 1.00 95.94 223 LYS A CA 1
ATOM 1762 C C . LYS A 1 223 ? 6.433 10.673 -7.880 1.00 95.94 223 LYS A C 1
ATOM 1764 O O . LYS A 1 223 ? 5.354 10.075 -7.876 1.00 95.94 223 LYS A O 1
ATOM 1769 N N . ARG A 1 224 ? 6.938 11.212 -6.763 1.00 90.12 224 ARG A N 1
ATOM 1770 C CA . ARG A 1 224 ? 6.235 11.201 -5.461 1.00 90.12 224 ARG A CA 1
ATOM 1771 C C . ARG A 1 224 ? 4.948 12.038 -5.462 1.00 90.12 224 ARG A C 1
ATOM 1773 O O . ARG A 1 224 ? 4.063 11.819 -4.632 1.00 90.12 224 ARG A O 1
ATOM 1780 N N . MET A 1 225 ? 4.801 12.941 -6.438 1.00 89.50 225 MET A N 1
ATOM 1781 C CA . MET A 1 225 ? 3.686 13.889 -6.553 1.00 89.50 225 MET A CA 1
ATOM 1782 C C . MET A 1 225 ? 3.548 14.710 -5.258 1.00 89.50 225 MET A C 1
ATOM 1784 O O . MET A 1 225 ? 4.543 15.176 -4.720 1.00 89.50 225 MET A O 1
ATOM 1788 N N . ASN A 1 226 ? 2.335 14.852 -4.719 1.00 81.31 226 ASN A N 1
ATOM 1789 C CA . ASN A 1 226 ? 2.071 15.577 -3.471 1.00 81.31 226 ASN A CA 1
ATOM 1790 C C . ASN A 1 226 ? 2.362 14.743 -2.204 1.00 81.31 226 ASN A C 1
ATOM 1792 O O . ASN A 1 226 ? 1.776 15.010 -1.157 1.00 81.31 226 ASN A O 1
ATOM 1796 N N . ARG A 1 227 ? 3.166 13.676 -2.301 1.00 79.69 227 ARG A N 1
ATOM 1797 C CA . ARG A 1 227 ? 3.552 12.828 -1.161 1.00 79.69 227 ARG A CA 1
ATOM 1798 C C . ARG A 1 227 ? 5.032 12.987 -0.845 1.00 79.69 227 ARG A C 1
ATOM 1800 O O . ARG A 1 227 ? 5.809 13.452 -1.675 1.00 79.69 227 ARG A O 1
ATOM 1807 N N . ASP A 1 228 ? 5.420 12.514 0.330 1.00 80.12 228 ASP A N 1
ATOM 1808 C CA . ASP A 1 228 ? 6.819 12.517 0.756 1.00 80.12 228 ASP A CA 1
ATOM 1809 C C . ASP A 1 228 ? 7.661 11.477 0.001 1.00 80.12 228 ASP A C 1
ATOM 1811 O O . ASP A 1 228 ? 8.794 11.774 -0.357 1.00 80.12 228 ASP A O 1
ATOM 1815 N N . HIS A 1 229 ? 7.071 10.334 -0.379 1.00 89.44 229 HIS A N 1
ATOM 1816 C CA . HIS A 1 229 ? 7.770 9.241 -1.071 1.00 89.44 229 HIS A CA 1
ATOM 1817 C C . HIS A 1 229 ? 6.981 8.665 -2.260 1.00 89.44 229 HIS A C 1
ATOM 1819 O O . HIS A 1 229 ? 5.740 8.654 -2.284 1.00 89.44 229 HIS A O 1
ATOM 1825 N N . VAL A 1 230 ? 7.697 8.082 -3.222 1.00 92.88 230 VAL A N 1
ATOM 1826 C CA . VAL A 1 230 ? 7.146 7.178 -4.242 1.00 92.88 230 VAL A CA 1
ATOM 1827 C C . VAL A 1 230 ? 6.738 5.872 -3.567 1.00 92.88 230 VAL A C 1
ATOM 1829 O O . VAL A 1 230 ? 7.546 5.227 -2.910 1.00 92.88 230 VAL A O 1
ATOM 1832 N N . HIS A 1 231 ? 5.475 5.478 -3.721 1.00 90.56 231 HIS A N 1
ATOM 1833 C CA . HIS A 1 231 ? 4.933 4.274 -3.086 1.00 90.56 231 HIS A CA 1
ATOM 1834 C C . HIS A 1 231 ? 4.923 3.091 -4.049 1.00 90.56 231 HIS A C 1
ATOM 1836 O O . HIS A 1 231 ? 4.447 3.208 -5.183 1.00 90.56 231 HIS A O 1
ATOM 1842 N N . MET A 1 232 ? 5.370 1.941 -3.561 1.00 91.81 232 MET A N 1
ATOM 1843 C CA . MET A 1 232 ? 5.458 0.683 -4.291 1.00 91.81 232 MET A CA 1
ATOM 1844 C C . MET A 1 232 ? 4.980 -0.470 -3.406 1.00 91.81 232 MET A C 1
ATOM 1846 O O . MET A 1 232 ? 5.119 -0.459 -2.185 1.00 91.81 232 MET A O 1
ATOM 1850 N N . ALA A 1 233 ? 4.408 -1.485 -4.034 1.00 87.62 233 ALA A N 1
ATOM 1851 C CA . ALA A 1 233 ? 4.196 -2.773 -3.402 1.00 87.62 233 ALA A CA 1
ATOM 1852 C C . ALA A 1 233 ? 5.517 -3.542 -3.339 1.00 87.62 233 ALA A C 1
ATOM 1854 O O . ALA A 1 233 ? 6.276 -3.536 -4.311 1.00 87.62 233 ALA A O 1
ATOM 1855 N N . LEU A 1 234 ? 5.752 -4.225 -2.218 1.00 85.81 234 LEU A N 1
ATOM 1856 C CA . LEU A 1 234 ? 6.832 -5.193 -2.072 1.00 85.81 234 LEU A CA 1
ATOM 1857 C C . LEU A 1 234 ? 6.267 -6.601 -2.216 1.00 85.81 234 LEU A C 1
ATOM 1859 O O . LEU A 1 234 ? 5.347 -6.992 -1.497 1.00 85.81 234 LEU A O 1
ATOM 1863 N N . VAL A 1 235 ? 6.838 -7.375 -3.131 1.00 82.19 235 VAL A N 1
ATOM 1864 C CA . VAL A 1 235 ? 6.530 -8.801 -3.291 1.00 82.19 235 VAL A CA 1
ATOM 1865 C C . VAL A 1 235 ? 7.828 -9.578 -3.156 1.00 82.19 235 VAL A C 1
ATOM 1867 O O . VAL A 1 235 ? 8.772 -9.298 -3.883 1.00 82.19 235 VAL A O 1
ATOM 1870 N N . ARG A 1 236 ? 7.923 -10.520 -2.213 1.00 79.94 236 ARG A N 1
ATOM 1871 C CA . ARG A 1 236 ? 9.154 -11.307 -2.029 1.00 79.94 236 ARG A CA 1
ATOM 1872 C C . ARG A 1 236 ? 9.383 -12.200 -3.241 1.00 79.94 236 ARG A C 1
ATOM 1874 O O . ARG A 1 236 ? 8.464 -12.913 -3.629 1.00 79.94 236 ARG A O 1
ATOM 1881 N N . ARG A 1 237 ? 10.607 -12.213 -3.777 1.00 75.56 237 ARG A N 1
ATOM 1882 C CA . ARG A 1 237 ? 10.942 -13.011 -4.971 1.00 75.56 237 ARG A CA 1
ATOM 1883 C C . ARG A 1 237 ? 10.712 -14.513 -4.765 1.00 75.56 237 ARG A C 1
ATOM 1885 O O . ARG A 1 237 ? 10.247 -15.206 -5.661 1.00 75.56 237 ARG A O 1
ATOM 1892 N N . GLU A 1 238 ? 10.976 -15.005 -3.554 1.00 69.12 238 GLU A N 1
ATOM 1893 C CA . GLU A 1 238 ? 10.735 -16.408 -3.178 1.00 69.12 238 GLU A CA 1
ATOM 1894 C C . GLU A 1 238 ? 9.250 -16.808 -3.223 1.00 69.12 238 GLU A C 1
ATOM 1896 O O . GLU A 1 238 ? 8.940 -17.968 -3.472 1.00 69.12 238 GLU A O 1
ATOM 1901 N N . ASP A 1 239 ? 8.339 -15.854 -2.991 1.00 59.81 239 ASP A N 1
ATOM 1902 C CA . ASP A 1 239 ? 6.891 -16.088 -2.987 1.00 59.81 239 ASP A CA 1
ATOM 1903 C C . ASP A 1 239 ? 6.313 -16.032 -4.427 1.00 59.81 239 ASP A C 1
ATOM 1905 O O . ASP A 1 239 ? 5.167 -16.429 -4.636 1.00 59.81 239 ASP A O 1
ATOM 1909 N N . SER A 1 240 ? 7.076 -15.538 -5.415 1.00 55.81 240 SER A N 1
ATOM 1910 C CA . SER A 1 240 ? 6.595 -15.229 -6.773 1.00 55.81 240 SER A CA 1
ATOM 1911 C C . SER A 1 240 ? 7.288 -15.960 -7.929 1.00 55.81 240 SER A C 1
ATOM 1913 O O . SER A 1 240 ? 6.752 -15.936 -9.035 1.00 55.81 240 SER A O 1
ATOM 1915 N N . GLY A 1 241 ? 8.440 -16.601 -7.709 1.00 56.06 241 GLY A N 1
ATOM 1916 C CA . GLY A 1 241 ? 9.244 -17.165 -8.802 1.00 56.06 241 GLY A CA 1
ATOM 1917 C C . GLY A 1 241 ? 9.977 -16.085 -9.612 1.00 56.06 241 GLY A C 1
ATOM 1918 O O . GLY A 1 241 ? 10.124 -14.952 -9.147 1.00 56.06 241 GLY A O 1
ATOM 1919 N N . ASP A 1 242 ? 10.470 -16.431 -10.807 1.00 53.69 242 ASP A N 1
ATOM 1920 C CA . ASP A 1 242 ? 11.167 -15.475 -11.678 1.00 53.69 242 ASP A CA 1
ATOM 1921 C C . ASP A 1 242 ? 10.205 -14.420 -12.267 1.00 53.69 242 ASP A C 1
ATOM 1923 O O . ASP A 1 242 ? 9.030 -14.670 -12.546 1.00 53.69 242 ASP A O 1
ATOM 1927 N N . THR A 1 243 ? 10.718 -13.204 -12.453 1.00 52.16 243 THR A N 1
ATOM 1928 C CA . THR A 1 243 ? 9.985 -12.014 -12.921 1.00 52.16 243 THR A CA 1
ATOM 1929 C C . THR A 1 243 ? 9.302 -12.159 -14.278 1.00 52.16 243 THR A C 1
ATOM 1931 O O . THR A 1 243 ? 8.360 -11.397 -14.545 1.00 52.16 243 THR A O 1
ATOM 1934 N N . SER A 1 244 ? 9.775 -13.084 -15.116 1.00 51.44 244 SER A N 1
ATOM 1935 C CA . SER A 1 244 ? 9.284 -13.339 -16.473 1.00 51.44 244 SER A CA 1
ATOM 1936 C C . SER A 1 244 ? 7.859 -13.881 -16.499 1.00 51.44 244 SER A C 1
ATOM 1938 O O . SER A 1 244 ? 7.095 -13.496 -17.378 1.00 51.44 244 SER A O 1
ATOM 1940 N N . ASP A 1 245 ? 7.474 -14.677 -15.498 1.00 49.56 245 ASP A N 1
ATOM 1941 C CA . ASP A 1 245 ? 6.216 -15.437 -15.513 1.00 49.56 245 ASP A CA 1
ATOM 1942 C C . ASP A 1 245 ? 5.234 -15.024 -14.427 1.00 49.56 245 ASP A C 1
ATOM 1944 O O . ASP A 1 245 ? 4.176 -15.633 -14.307 1.00 49.56 245 ASP A O 1
ATOM 1948 N N . LEU A 1 246 ? 5.575 -13.990 -13.648 1.00 52.84 246 LEU A N 1
ATOM 1949 C CA . LEU A 1 246 ? 4.764 -13.468 -12.553 1.00 52.84 246 LEU A CA 1
ATOM 1950 C C . LEU A 1 246 ? 3.327 -13.216 -13.041 1.00 52.84 246 LEU A C 1
ATOM 1952 O O . LEU A 1 246 ? 3.074 -12.183 -13.684 1.00 52.84 246 LEU A O 1
ATOM 1956 N N . PRO A 1 247 ? 2.370 -14.117 -12.732 1.00 49.06 247 PRO A N 1
ATOM 1957 C CA . PRO A 1 247 ? 0.981 -13.853 -13.008 1.00 49.06 247 PRO A CA 1
ATOM 1958 C C . PRO A 1 247 ? 0.642 -12.656 -12.140 1.00 49.06 247 PRO A C 1
ATOM 1960 O O . PRO A 1 247 ? 1.019 -12.584 -10.968 1.00 49.06 247 PRO A O 1
ATOM 1963 N N . VAL A 1 248 ? -0.041 -11.687 -12.731 1.00 56.03 248 VAL A N 1
ATOM 1964 C CA . VAL A 1 248 ? -0.552 -10.510 -12.039 1.00 56.03 248 VAL A CA 1
ATOM 1965 C C . VAL A 1 248 ? -1.672 -10.971 -11.098 1.00 56.03 248 VAL A C 1
ATOM 1967 O O . VAL A 1 248 ? -2.851 -10.735 -11.353 1.00 56.03 248 VAL A O 1
ATOM 1970 N N . ASP A 1 249 ? -1.318 -11.697 -10.035 1.00 62.59 249 ASP A N 1
ATOM 1971 C CA . ASP A 1 249 ? -2.256 -12.146 -9.021 1.00 62.59 249 ASP A CA 1
ATOM 1972 C C . ASP A 1 249 ? -2.789 -10.892 -8.333 1.00 62.59 249 ASP A C 1
ATOM 1974 O O . ASP A 1 249 ? -2.123 -10.202 -7.552 1.00 62.59 249 ASP A O 1
ATOM 1978 N N . ILE A 1 250 ? -4.023 -10.571 -8.705 1.00 58.38 250 ILE A N 1
ATOM 1979 C CA . ILE A 1 250 ? -4.737 -9.381 -8.278 1.00 58.38 250 ILE A CA 1
ATOM 1980 C C . ILE A 1 250 ? -4.851 -9.361 -6.758 1.00 58.38 250 ILE A C 1
ATOM 1982 O O . ILE A 1 250 ? -4.796 -8.277 -6.174 1.00 58.38 250 ILE A O 1
ATOM 1986 N N . ASP A 1 251 ? -4.987 -10.516 -6.110 1.00 58.84 251 ASP A N 1
ATOM 1987 C CA . ASP A 1 251 ? -5.123 -10.601 -4.664 1.00 58.84 251 ASP A CA 1
ATOM 1988 C C . ASP A 1 251 ? -3.771 -10.443 -3.968 1.00 58.84 251 ASP A C 1
ATOM 1990 O O . ASP A 1 251 ? -3.688 -9.678 -3.002 1.00 58.84 251 ASP A O 1
ATOM 1994 N N . LEU A 1 252 ? -2.687 -11.027 -4.493 1.00 64.88 252 LEU A N 1
ATOM 1995 C CA . LEU A 1 252 ? -1.332 -10.763 -3.989 1.00 64.88 252 LEU A CA 1
ATOM 1996 C C . LEU A 1 252 ? -0.997 -9.265 -4.049 1.00 64.88 252 LEU A C 1
ATOM 1998 O O . LEU A 1 252 ? -0.620 -8.670 -3.037 1.00 64.88 252 LEU A O 1
ATOM 2002 N N . LEU A 1 253 ? -1.211 -8.637 -5.205 1.00 67.62 253 LEU A N 1
ATOM 2003 C CA . LEU A 1 253 ? -0.910 -7.222 -5.418 1.00 67.62 253 LEU A CA 1
ATOM 2004 C C . LEU A 1 253 ? -1.843 -6.302 -4.621 1.00 67.62 253 LEU A C 1
ATOM 2006 O O . LEU A 1 253 ? -1.404 -5.277 -4.096 1.00 67.62 253 LEU A O 1
ATOM 2010 N N . SER A 1 254 ? -3.119 -6.672 -4.468 1.00 62.62 254 SER A N 1
ATOM 2011 C CA . SER A 1 254 ? -4.071 -5.914 -3.644 1.00 62.62 254 SER A CA 1
ATOM 2012 C C . SER A 1 254 ? -3.684 -5.902 -2.169 1.00 62.62 254 SER A C 1
ATOM 2014 O O . SER A 1 254 ? -3.825 -4.860 -1.515 1.00 62.62 254 SER A O 1
ATOM 2016 N N . ARG A 1 255 ? -3.201 -7.040 -1.645 1.00 63.22 255 ARG A N 1
ATOM 2017 C CA . ARG A 1 255 ? -2.678 -7.149 -0.274 1.00 63.22 255 ARG A CA 1
ATOM 2018 C C . ARG A 1 255 ? -1.395 -6.343 -0.104 1.00 63.22 255 ARG A C 1
ATOM 2020 O O . ARG A 1 255 ? -1.266 -5.645 0.892 1.00 63.22 255 ARG A O 1
ATOM 2027 N N . ALA A 1 256 ? -0.518 -6.358 -1.107 1.00 62.56 256 ALA A N 1
ATOM 2028 C CA . ALA A 1 256 ? 0.719 -5.577 -1.124 1.00 62.56 256 ALA A CA 1
ATOM 2029 C C . ALA A 1 256 ? 0.502 -4.062 -1.353 1.00 62.56 256 ALA A C 1
ATOM 2031 O O . ALA A 1 256 ? 1.455 -3.299 -1.473 1.00 62.56 256 ALA A O 1
ATOM 2032 N N . GLY A 1 257 ? -0.754 -3.599 -1.406 1.00 66.31 257 GLY A N 1
ATOM 2033 C CA . GLY A 1 257 ? -1.098 -2.176 -1.417 1.00 66.31 257 GLY A CA 1
ATOM 2034 C C . GLY A 1 257 ? -1.470 -1.606 -2.786 1.00 66.31 257 GLY A C 1
ATOM 2035 O O . GLY A 1 257 ? -1.950 -0.469 -2.850 1.00 66.31 257 GLY A O 1
ATOM 2036 N N . ILE A 1 258 ? -1.361 -2.385 -3.867 1.00 75.62 258 ILE A N 1
ATOM 2037 C CA . ILE A 1 258 ? -1.789 -1.952 -5.200 1.00 75.62 258 ILE A CA 1
ATOM 2038 C C . ILE A 1 258 ? -3.316 -1.818 -5.249 1.00 75.62 258 ILE A C 1
ATOM 2040 O O . ILE A 1 258 ? -4.082 -2.587 -4.664 1.00 75.62 258 ILE A O 1
ATOM 2044 N N . ARG A 1 259 ? -3.802 -0.784 -5.939 1.00 75.06 259 ARG A N 1
ATOM 2045 C CA . ARG A 1 259 ? -5.242 -0.578 -6.124 1.00 75.06 259 ARG A CA 1
ATOM 2046 C C . ARG A 1 259 ? -5.783 -1.588 -7.134 1.00 75.06 259 ARG A C 1
ATOM 2048 O O . ARG A 1 259 ? -5.269 -1.675 -8.243 1.00 75.06 259 ARG A O 1
ATOM 2055 N N . ARG A 1 260 ? -6.890 -2.261 -6.797 1.00 70.88 260 ARG A N 1
ATOM 2056 C CA . ARG A 1 260 ? -7.570 -3.227 -7.685 1.00 70.88 260 ARG A CA 1
ATOM 2057 C C . ARG A 1 260 ? -7.891 -2.676 -9.076 1.00 70.88 260 ARG A C 1
ATOM 2059 O O . ARG A 1 260 ? -7.836 -3.433 -10.035 1.00 70.88 260 ARG A O 1
ATOM 2066 N N . GLY A 1 261 ? -8.192 -1.381 -9.175 1.00 77.69 261 GLY A N 1
ATOM 2067 C CA . GLY A 1 261 ? -8.513 -0.707 -10.436 1.00 77.69 261 GLY A CA 1
ATOM 2068 C C . GLY A 1 261 ? -7.321 -0.136 -11.209 1.00 77.69 261 GLY A C 1
ATOM 2069 O O . GLY A 1 261 ? -7.563 0.553 -12.186 1.00 77.69 261 GLY A O 1
ATOM 2070 N N . CYS A 1 262 ? -6.066 -0.345 -10.784 1.00 84.44 262 CYS A N 1
ATOM 2071 C CA . CYS A 1 262 ? -4.927 0.064 -11.616 1.00 84.44 262 CYS A CA 1
ATOM 2072 C C . CYS A 1 262 ? -4.928 -0.710 -12.942 1.00 84.44 262 CYS A C 1
ATOM 2074 O O . CYS A 1 262 ? -5.404 -1.842 -12.999 1.00 84.44 262 CYS A O 1
ATOM 2076 N N . GLU A 1 263 ? -4.388 -0.119 -13.996 1.00 89.38 263 GLU A N 1
ATOM 2077 C CA . GLU A 1 263 ? -4.402 -0.686 -15.348 1.00 89.38 263 GLU A CA 1
ATOM 2078 C C . GLU A 1 263 ? -3.003 -1.113 -15.787 1.00 89.38 263 GLU A C 1
ATOM 2080 O O . GLU A 1 263 ? -2.871 -2.032 -16.590 1.00 89.38 263 GLU A O 1
ATOM 2085 N N . ILE A 1 264 ? -1.963 -0.496 -15.222 1.00 92.38 264 ILE A N 1
ATOM 2086 C CA . ILE A 1 264 ? -0.561 -0.760 -15.550 1.00 92.38 264 ILE A CA 1
ATOM 2087 C C . ILE A 1 264 ? 0.216 -1.071 -14.276 1.00 92.38 264 ILE A C 1
ATOM 2089 O O . ILE A 1 264 ? 0.009 -0.436 -13.237 1.00 92.38 264 ILE A O 1
ATOM 2093 N N . LEU A 1 265 ? 1.126 -2.037 -14.376 1.00 92.25 265 LEU A N 1
ATOM 2094 C CA . LEU A 1 265 ? 2.111 -2.360 -13.351 1.00 92.25 265 LEU A CA 1
ATOM 2095 C C . LEU A 1 265 ? 3.505 -2.046 -13.868 1.00 92.25 265 LEU A C 1
ATOM 2097 O O . LEU A 1 265 ? 3.905 -2.574 -14.901 1.00 92.25 265 LEU A O 1
ATOM 2101 N N . VAL A 1 266 ? 4.231 -1.219 -13.125 1.00 94.38 266 VAL A N 1
ATOM 2102 C CA . VAL A 1 266 ? 5.614 -0.833 -13.404 1.00 94.38 266 VAL A CA 1
ATOM 2103 C C . VAL A 1 266 ? 6.516 -1.539 -12.402 1.00 94.38 266 VAL A C 1
ATOM 2105 O O . VAL A 1 266 ? 6.330 -1.392 -11.194 1.00 94.38 266 VAL A O 1
ATOM 2108 N N . PHE A 1 267 ? 7.468 -2.318 -12.900 1.00 93.00 267 PHE A N 1
ATOM 2109 C CA . PHE A 1 267 ? 8.433 -3.060 -12.097 1.00 93.00 267 PHE A CA 1
ATOM 2110 C C . PHE A 1 267 ? 9.737 -2.274 -12.042 1.00 93.00 267 PHE A C 1
ATOM 2112 O O . PHE A 1 267 ? 10.299 -1.945 -13.086 1.00 93.00 267 PHE A O 1
ATOM 2119 N N . VAL A 1 268 ? 10.214 -1.991 -10.835 1.00 95.06 268 VAL A N 1
ATOM 2120 C CA . VAL A 1 268 ? 11.409 -1.179 -10.591 1.00 95.06 268 VAL A CA 1
ATOM 2121 C C . VAL A 1 268 ? 12.558 -2.069 -10.122 1.00 95.06 268 VAL A C 1
ATOM 2123 O O . VAL A 1 268 ? 12.408 -2.865 -9.192 1.00 95.06 268 VAL A O 1
ATOM 2126 N N . ASP A 1 269 ? 13.716 -1.905 -10.752 1.00 94.50 269 ASP A N 1
ATOM 2127 C CA . ASP A 1 269 ? 14.998 -2.423 -10.289 1.00 94.50 269 ASP A CA 1
ATOM 2128 C C . ASP A 1 269 ? 15.532 -1.497 -9.192 1.00 94.50 269 ASP A C 1
ATOM 2130 O O . ASP A 1 269 ? 16.152 -0.464 -9.457 1.00 94.50 269 ASP A O 1
ATOM 2134 N N . ALA A 1 270 ? 15.243 -1.848 -7.939 1.00 95.06 270 ALA A N 1
ATOM 2135 C CA . ALA A 1 270 ? 15.661 -1.049 -6.794 1.00 95.06 270 ALA A CA 1
ATOM 2136 C C . ALA A 1 270 ? 17.188 -0.987 -6.641 1.00 95.06 270 ALA A C 1
ATOM 2138 O O . ALA A 1 270 ? 17.696 0.045 -6.218 1.00 95.06 270 ALA A O 1
ATOM 2139 N N . ILE A 1 271 ? 17.928 -2.031 -7.032 1.00 95.50 271 ILE A N 1
ATOM 2140 C CA . ILE A 1 271 ? 19.399 -2.037 -6.955 1.00 95.50 271 ILE A CA 1
ATOM 2141 C C . ILE A 1 271 ? 19.959 -1.031 -7.961 1.00 95.50 271 ILE A C 1
ATOM 2143 O O . ILE A 1 271 ? 20.763 -0.169 -7.605 1.00 95.50 271 ILE A O 1
ATOM 2147 N N . ARG A 1 272 ? 19.467 -1.066 -9.206 1.00 95.44 272 ARG A N 1
ATOM 2148 C CA . ARG A 1 272 ? 19.852 -0.081 -10.225 1.00 95.44 272 ARG A CA 1
ATOM 2149 C C . ARG A 1 272 ? 19.466 1.339 -9.819 1.00 95.44 272 ARG A C 1
ATOM 2151 O O . ARG A 1 272 ? 20.262 2.258 -9.981 1.00 95.44 272 ARG A O 1
ATOM 2158 N N . ALA A 1 273 ? 18.269 1.532 -9.270 1.00 96.81 273 ALA A N 1
ATOM 2159 C CA . ALA A 1 273 ? 17.834 2.834 -8.774 1.00 96.81 273 ALA A CA 1
ATOM 2160 C C . ALA A 1 273 ? 18.707 3.345 -7.612 1.00 96.81 273 ALA A C 1
ATOM 2162 O O . ALA A 1 273 ? 19.042 4.530 -7.588 1.00 96.81 273 ALA A O 1
ATOM 2163 N N . ARG A 1 274 ? 19.120 2.468 -6.683 1.00 97.00 274 ARG A N 1
ATOM 2164 C CA . ARG A 1 274 ? 20.053 2.799 -5.591 1.00 97.00 274 ARG A CA 1
ATOM 2165 C C . ARG A 1 274 ? 21.417 3.227 -6.109 1.00 97.00 274 ARG A C 1
ATOM 2167 O O . ARG A 1 274 ? 21.928 4.247 -5.656 1.00 97.00 274 ARG A O 1
ATOM 2174 N N . ALA A 1 275 ? 21.951 2.535 -7.114 1.00 96.12 275 ALA A N 1
ATOM 2175 C CA . ALA A 1 275 ? 23.203 2.924 -7.765 1.00 96.12 275 ALA A CA 1
ATOM 2176 C C . ALA A 1 275 ? 23.139 4.322 -8.417 1.00 96.12 275 ALA A C 1
ATOM 2178 O O . ALA A 1 275 ? 24.161 4.990 -8.533 1.00 96.12 275 ALA A O 1
ATOM 2179 N N . MET A 1 276 ? 21.943 4.791 -8.797 1.00 95.62 276 MET A N 1
ATOM 2180 C CA . MET A 1 276 ? 21.717 6.156 -9.296 1.00 95.62 276 MET A CA 1
ATOM 2181 C C . MET A 1 276 ? 21.468 7.193 -8.184 1.00 95.62 276 MET A C 1
ATOM 2183 O O . MET A 1 276 ? 21.383 8.381 -8.477 1.00 95.62 276 MET A O 1
ATOM 2187 N N . GLY A 1 277 ? 21.344 6.773 -6.919 1.00 96.00 277 GLY A N 1
ATOM 2188 C CA . GLY A 1 277 ? 21.137 7.655 -5.765 1.00 96.00 277 GLY A CA 1
ATOM 2189 C C . GLY A 1 277 ? 19.732 7.629 -5.151 1.00 96.00 277 GLY A C 1
ATOM 2190 O O . GLY A 1 277 ? 19.473 8.377 -4.209 1.00 96.00 277 GLY A O 1
ATOM 2191 N N . CYS A 1 278 ? 18.816 6.777 -5.627 1.00 97.00 278 CYS A N 1
ATOM 2192 C CA . CYS A 1 278 ? 17.512 6.607 -4.975 1.00 97.00 278 CYS A CA 1
ATOM 2193 C C . CYS A 1 278 ? 17.665 5.853 -3.647 1.00 97.00 278 CYS A C 1
ATOM 2195 O O . CYS A 1 278 ? 18.239 4.768 -3.613 1.00 97.00 278 CYS A O 1
ATOM 2197 N N . ARG A 1 279 ? 17.058 6.346 -2.567 1.00 96.25 279 ARG A N 1
ATOM 2198 C CA . ARG A 1 279 ? 16.926 5.577 -1.317 1.00 96.25 279 ARG A CA 1
ATOM 2199 C C . ARG A 1 279 ? 15.624 4.799 -1.307 1.00 96.25 279 ARG A C 1
ATOM 2201 O O . ARG A 1 279 ? 14.621 5.284 -1.832 1.00 96.25 279 ARG A O 1
ATOM 2208 N N . PHE A 1 280 ? 15.640 3.608 -0.720 1.00 96.62 280 PHE A N 1
ATOM 2209 C CA . PHE A 1 280 ? 14.460 2.761 -0.581 1.00 96.62 280 PHE A CA 1
ATOM 2210 C C . PHE A 1 280 ? 14.247 2.387 0.871 1.00 96.62 280 PHE A C 1
ATOM 2212 O O . PHE A 1 280 ? 15.197 2.106 1.597 1.00 96.62 280 PHE A O 1
ATOM 2219 N N . TYR A 1 281 ? 12.981 2.325 1.254 1.00 93.31 281 TYR A N 1
ATOM 2220 C CA . TYR A 1 281 ? 12.564 1.997 2.600 1.00 93.31 281 TYR A CA 1
ATOM 2221 C C . TYR A 1 281 ? 11.437 0.977 2.582 1.00 93.31 281 TYR A C 1
ATOM 2223 O O . TYR A 1 281 ? 10.663 0.878 1.623 1.00 93.31 281 TYR A O 1
ATOM 2231 N N . ARG A 1 282 ? 11.303 0.260 3.691 1.00 86.25 282 ARG A N 1
ATOM 2232 C CA . ARG A 1 282 ? 10.131 -0.540 4.015 1.00 86.25 282 ARG A CA 1
ATOM 2233 C C . ARG A 1 282 ? 9.452 0.040 5.241 1.00 86.25 282 ARG A C 1
ATOM 2235 O O . ARG A 1 282 ? 10.052 0.179 6.303 1.00 86.25 282 ARG A O 1
ATOM 2242 N N . SER A 1 283 ? 8.176 0.364 5.087 1.00 75.88 283 SER A N 1
ATOM 2243 C CA . SER A 1 283 ? 7.326 0.735 6.220 1.00 75.88 283 SER A CA 1
ATOM 2244 C C . SER A 1 283 ? 6.982 -0.486 7.082 1.00 75.88 283 SER A C 1
ATOM 2246 O O . SER A 1 283 ? 7.028 -1.625 6.617 1.00 75.88 283 SER A O 1
ATOM 2248 N N . ALA A 1 284 ? 6.511 -0.253 8.310 1.00 66.06 284 ALA A N 1
ATOM 2249 C CA . ALA A 1 284 ? 6.022 -1.309 9.208 1.00 66.06 284 ALA A CA 1
ATOM 2250 C C . ALA A 1 284 ? 4.887 -2.185 8.625 1.00 66.06 284 ALA A C 1
ATOM 2252 O O . ALA A 1 284 ? 4.649 -3.287 9.110 1.00 66.06 284 ALA A O 1
ATOM 2253 N N . ASN A 1 285 ? 4.193 -1.710 7.586 1.00 61.34 285 ASN A N 1
ATOM 2254 C CA . ASN A 1 285 ? 3.124 -2.436 6.895 1.00 61.34 285 ASN A CA 1
ATOM 2255 C C . ASN A 1 285 ? 3.601 -3.109 5.590 1.00 61.34 285 ASN A C 1
ATOM 2257 O O . ASN A 1 285 ? 2.786 -3.361 4.703 1.00 61.34 285 ASN A O 1
ATOM 2261 N N . ASP A 1 286 ? 4.909 -3.342 5.441 1.00 72.75 286 ASP A N 1
ATOM 2262 C CA . ASP A 1 286 ? 5.536 -3.954 4.259 1.00 72.75 286 ASP A CA 1
ATOM 2263 C C . ASP A 1 286 ? 5.269 -3.196 2.932 1.00 72.75 286 ASP A C 1
ATOM 2265 O O . ASP A 1 286 ? 5.374 -3.759 1.842 1.00 72.75 286 ASP A O 1
ATOM 2269 N N . VAL A 1 287 ? 4.953 -1.895 2.997 1.00 81.81 287 VAL A N 1
ATOM 2270 C CA . VAL A 1 287 ? 4.899 -1.017 1.810 1.00 81.81 287 VAL A CA 1
ATOM 2271 C C . VAL A 1 287 ? 6.299 -0.498 1.509 1.00 81.81 287 VAL A C 1
ATOM 2273 O O . VAL A 1 287 ? 6.983 -0.023 2.420 1.00 81.81 287 VAL A O 1
ATOM 2276 N N . GLY A 1 288 ? 6.688 -0.566 0.238 1.00 90.19 288 GLY A N 1
ATOM 2277 C CA . GLY A 1 288 ? 7.944 -0.041 -0.276 1.00 90.19 288 GLY A CA 1
ATOM 2278 C C . GLY A 1 288 ? 7.829 1.448 -0.565 1.00 90.19 288 GLY A C 1
ATOM 2279 O O . GLY A 1 288 ? 6.851 1.905 -1.162 1.00 90.19 288 GLY A O 1
ATOM 2280 N N . LEU A 1 289 ? 8.829 2.204 -0.144 1.00 92.31 289 LEU A N 1
ATOM 2281 C CA . LEU A 1 289 ? 8.885 3.652 -0.283 1.00 92.31 289 LEU A CA 1
ATOM 2282 C C . LEU A 1 289 ? 10.223 4.034 -0.907 1.00 92.31 289 LEU A C 1
ATOM 2284 O O . LEU A 1 289 ? 11.221 3.352 -0.691 1.00 92.31 289 LEU A O 1
ATOM 2288 N N . SER A 1 290 ? 10.251 5.112 -1.682 1.00 95.81 290 SER A N 1
ATOM 2289 C CA . SER A 1 290 ? 11.500 5.700 -2.158 1.00 95.81 290 SER A CA 1
ATOM 2290 C C . SER A 1 290 ? 11.417 7.216 -2.169 1.00 95.81 290 SER A C 1
ATOM 2292 O O . SER A 1 290 ? 10.402 7.777 -2.585 1.00 95.81 290 SER A O 1
ATOM 2294 N N . ASP A 1 291 ? 12.498 7.871 -1.756 1.00 92.50 291 ASP A N 1
ATOM 2295 C CA . ASP A 1 291 ? 12.653 9.322 -1.918 1.00 92.50 291 ASP A CA 1
ATOM 2296 C C . ASP A 1 291 ? 12.755 9.713 -3.393 1.00 92.50 291 ASP A C 1
ATOM 2298 O O . ASP A 1 291 ? 12.421 10.836 -3.765 1.00 92.50 291 ASP A O 1
ATOM 2302 N N . GLY A 1 292 ? 13.207 8.783 -4.240 1.00 94.00 292 GLY A N 1
ATOM 2303 C CA . GLY A 1 292 ? 13.701 9.103 -5.570 1.00 94.00 292 GLY A CA 1
ATOM 2304 C C . GLY A 1 292 ? 14.906 10.051 -5.531 1.00 94.00 292 GLY A C 1
ATOM 2305 O O . GLY A 1 292 ? 15.387 10.458 -4.474 1.00 94.00 292 GLY A O 1
ATOM 2306 N N . ILE A 1 293 ? 15.385 10.427 -6.708 1.00 95.44 293 ILE A N 1
ATOM 2307 C CA . ILE A 1 293 ? 16.312 11.541 -6.900 1.00 95.44 293 ILE A CA 1
ATOM 2308 C C . ILE A 1 293 ? 15.427 12.767 -7.110 1.00 95.44 293 ILE A C 1
ATOM 2310 O O . ILE A 1 293 ? 14.623 12.794 -8.040 1.00 95.44 293 ILE A O 1
ATOM 2314 N N . GLU A 1 294 ? 15.475 13.718 -6.177 1.00 93.44 294 GLU A N 1
ATOM 2315 C CA . GLU A 1 294 ? 14.594 14.899 -6.174 1.00 93.44 294 GLU A CA 1
ATOM 2316 C C . GLU A 1 294 ? 13.089 14.554 -6.263 1.00 93.44 294 GLU A C 1
ATOM 2318 O O . GLU A 1 294 ? 12.276 15.298 -6.812 1.00 93.44 294 GLU A O 1
ATOM 2323 N N . GLY A 1 295 ? 12.679 13.413 -5.694 1.00 92.75 295 GLY A N 1
ATOM 2324 C CA . GLY A 1 295 ? 11.288 12.957 -5.735 1.00 92.75 295 GLY A CA 1
ATOM 2325 C C . GLY A 1 295 ? 10.931 12.046 -6.909 1.00 92.75 295 GLY A C 1
ATOM 2326 O O . GLY A 1 295 ? 9.741 11.755 -7.078 1.00 92.75 295 GLY A O 1
ATOM 2327 N N . VAL A 1 296 ? 11.908 11.612 -7.714 1.00 97.56 296 VAL A N 1
ATOM 2328 C CA . VAL A 1 296 ? 11.689 10.817 -8.932 1.00 97.56 296 VAL A CA 1
ATOM 2329 C C . VAL A 1 296 ? 12.482 9.512 -8.907 1.00 97.56 296 VAL A C 1
ATOM 2331 O O . VAL A 1 296 ? 13.696 9.519 -8.736 1.00 97.56 296 VAL A O 1
ATOM 2334 N N . VAL A 1 297 ? 11.815 8.379 -9.129 1.00 98.00 297 VAL A N 1
ATOM 2335 C CA . VAL A 1 297 ? 12.488 7.119 -9.487 1.00 98.00 297 VAL A CA 1
ATOM 2336 C C . VAL A 1 297 ? 12.602 7.063 -11.019 1.00 98.00 297 VAL A C 1
ATOM 2338 O O . VAL A 1 297 ? 11.557 6.990 -11.676 1.00 98.00 297 VAL A O 1
ATOM 2341 N N . PRO A 1 298 ? 13.817 7.113 -11.603 1.00 97.19 298 PRO A N 1
ATOM 2342 C CA . PRO A 1 298 ? 14.002 7.224 -13.053 1.00 97.19 298 PRO A CA 1
ATOM 2343 C C . PRO A 1 298 ? 13.427 6.039 -13.834 1.00 97.19 298 PRO A C 1
ATOM 2345 O O . PRO A 1 298 ? 13.520 4.895 -13.386 1.00 97.19 298 PRO A O 1
ATOM 2348 N N . SER A 1 299 ? 12.907 6.282 -15.041 1.00 96.19 299 SER A N 1
ATOM 2349 C CA . SER A 1 299 ? 12.393 5.216 -15.916 1.00 96.19 299 SER A CA 1
ATOM 2350 C C . SER A 1 299 ? 13.476 4.248 -16.404 1.00 96.19 299 SER A C 1
ATOM 2352 O O . SER A 1 299 ? 13.193 3.079 -16.649 1.00 96.19 299 SER A O 1
ATOM 2354 N N . THR A 1 300 ? 14.745 4.661 -16.412 1.00 95.19 300 THR A N 1
ATOM 2355 C CA . THR A 1 300 ? 15.906 3.783 -16.661 1.00 95.19 300 THR A CA 1
ATOM 2356 C C . THR A 1 300 ? 16.091 2.692 -15.595 1.00 95.19 300 THR A C 1
ATOM 2358 O O . THR A 1 300 ? 16.754 1.678 -15.850 1.00 95.19 300 THR A O 1
ATOM 2361 N N . ALA A 1 301 ? 15.481 2.859 -14.413 1.00 95.50 301 ALA A N 1
ATOM 2362 C CA . ALA A 1 301 ? 15.380 1.822 -13.388 1.00 95.50 301 ALA A CA 1
ATOM 2363 C C . ALA A 1 301 ? 14.233 0.834 -13.630 1.00 95.50 301 ALA A C 1
ATOM 2365 O O . ALA A 1 301 ? 14.096 -0.126 -12.874 1.00 95.50 301 ALA A O 1
ATOM 2366 N N . PHE A 1 302 ? 13.372 1.044 -14.624 1.00 95.12 302 PHE A N 1
ATOM 2367 C CA . PHE A 1 302 ? 12.282 0.113 -14.879 1.00 95.12 302 PHE A CA 1
ATOM 2368 C C . PHE A 1 302 ? 12.835 -1.174 -15.493 1.00 95.12 302 PHE A C 1
ATOM 2370 O O . PHE A 1 302 ? 13.671 -1.155 -16.395 1.00 95.12 302 PHE A O 1
ATOM 2377 N N . VAL A 1 303 ? 12.356 -2.308 -14.989 1.00 90.94 303 VAL A N 1
ATOM 2378 C CA . VAL A 1 303 ? 12.623 -3.633 -15.563 1.00 90.94 303 VAL A CA 1
ATOM 2379 C C . VAL A 1 303 ? 11.631 -3.899 -16.683 1.00 90.94 303 VAL A C 1
ATOM 2381 O O . VAL A 1 303 ? 12.008 -4.280 -17.785 1.00 90.94 303 VAL A O 1
ATOM 2384 N N . ARG A 1 304 ? 10.344 -3.699 -16.383 1.00 90.56 304 ARG A N 1
ATOM 2385 C CA . ARG A 1 304 ? 9.242 -3.851 -17.328 1.00 90.56 304 ARG A CA 1
ATOM 2386 C C . ARG A 1 304 ? 8.019 -3.075 -16.875 1.00 90.56 304 ARG A C 1
ATOM 2388 O O . ARG A 1 304 ? 7.827 -2.855 -15.677 1.00 90.56 304 ARG A O 1
ATOM 2395 N N . ALA A 1 305 ? 7.145 -2.756 -17.815 1.00 92.31 305 ALA A N 1
ATOM 2396 C CA . ALA A 1 305 ? 5.791 -2.316 -17.520 1.00 92.31 305 ALA A CA 1
ATOM 2397 C C . ALA A 1 305 ? 4.799 -3.178 -18.287 1.00 92.31 305 ALA A C 1
ATOM 2399 O O . ALA A 1 305 ? 5.029 -3.492 -19.451 1.00 92.31 305 ALA A O 1
ATOM 2400 N N . VAL A 1 306 ? 3.710 -3.579 -17.636 1.00 89.12 306 VAL A N 1
ATOM 2401 C CA . VAL A 1 306 ? 2.680 -4.416 -18.260 1.00 89.12 306 VAL A CA 1
ATOM 2402 C C . VAL A 1 306 ? 1.297 -3.850 -18.045 1.00 89.12 306 VAL A C 1
ATOM 2404 O O . VAL A 1 306 ? 0.944 -3.411 -16.945 1.00 89.12 306 VAL A O 1
ATOM 2407 N N . ARG A 1 307 ? 0.489 -3.909 -19.097 1.00 89.00 307 ARG A N 1
ATOM 2408 C CA . ARG A 1 307 ? -0.932 -3.617 -19.026 1.00 89.00 307 ARG A CA 1
ATOM 2409 C C . ARG A 1 307 ? -1.674 -4.842 -18.501 1.00 89.00 307 ARG A C 1
ATOM 2411 O O . ARG A 1 307 ? -1.527 -5.953 -18.993 1.00 89.00 307 ARG A O 1
ATOM 2418 N N . ARG A 1 308 ? -2.498 -4.644 -17.475 1.00 84.38 308 ARG A N 1
ATOM 2419 C CA . ARG A 1 308 ? -3.156 -5.734 -16.742 1.00 84.38 308 ARG A CA 1
ATOM 2420 C C . ARG A 1 308 ? -4.262 -6.431 -17.527 1.00 84.38 308 ARG A C 1
ATOM 2422 O O . ARG A 1 308 ? -4.552 -7.582 -17.230 1.00 84.38 308 ARG A O 1
ATOM 2429 N N . ARG A 1 309 ? -4.913 -5.732 -18.464 1.00 82.06 309 ARG A N 1
ATOM 2430 C CA . ARG A 1 309 ? -6.092 -6.251 -19.179 1.00 82.06 309 ARG A CA 1
ATOM 2431 C C . ARG A 1 309 ? -5.748 -7.350 -20.187 1.00 82.06 309 ARG A C 1
ATOM 2433 O O . ARG A 1 309 ? -6.523 -8.282 -20.345 1.00 82.06 309 ARG A O 1
ATOM 2440 N N . ASP A 1 310 ? -4.611 -7.211 -20.859 1.00 81.44 310 ASP A N 1
ATOM 2441 C CA . ASP A 1 310 ? -4.183 -8.022 -22.005 1.00 81.44 310 ASP A CA 1
ATOM 2442 C C . ASP A 1 310 ? -2.761 -8.583 -21.821 1.00 81.44 310 ASP A C 1
ATOM 2444 O O . ASP A 1 310 ? -2.302 -9.369 -22.642 1.00 81.44 310 ASP A O 1
ATOM 2448 N N . GLY A 1 311 ? -2.062 -8.204 -20.745 1.00 82.06 311 GLY A N 1
ATOM 2449 C CA . GLY A 1 311 ? -0.681 -8.609 -20.493 1.00 82.06 311 GLY A CA 1
ATOM 2450 C C . GLY A 1 311 ? 0.339 -7.899 -21.384 1.00 82.06 311 GLY A C 1
ATOM 2451 O O . GLY A 1 311 ? 1.513 -8.259 -21.336 1.00 82.06 311 GLY A O 1
ATOM 2452 N N . ALA A 1 312 ? -0.074 -6.900 -22.177 1.00 85.44 312 ALA A N 1
ATOM 2453 C CA . ALA A 1 312 ? 0.810 -6.230 -23.121 1.00 85.44 312 ALA A CA 1
ATOM 2454 C C . ALA A 1 312 ? 2.000 -5.591 -22.396 1.00 85.44 312 ALA A C 1
ATOM 2456 O O . ALA A 1 312 ? 1.822 -4.818 -21.448 1.00 85.44 312 ALA A O 1
ATOM 2457 N N . VAL A 1 313 ? 3.211 -5.906 -22.854 1.00 89.81 313 VAL A N 1
ATOM 2458 C CA . VAL A 1 313 ? 4.443 -5.281 -22.372 1.00 89.81 313 VAL A CA 1
ATOM 2459 C C . VAL A 1 313 ? 4.531 -3.883 -22.977 1.00 89.81 313 VAL A C 1
ATOM 2461 O O . VAL A 1 313 ? 4.545 -3.727 -24.192 1.00 89.81 313 VAL A O 1
ATOM 2464 N N . LEU A 1 314 ? 4.536 -2.870 -22.114 1.00 90.62 314 LEU A N 1
ATOM 2465 C CA . LEU A 1 314 ? 4.639 -1.455 -22.479 1.00 90.62 314 LEU A CA 1
ATOM 2466 C C . LEU A 1 314 ? 6.067 -0.920 -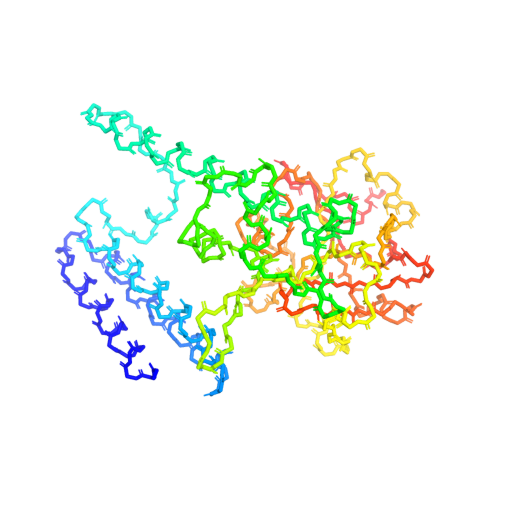22.336 1.00 90.62 314 LEU A C 1
ATOM 2468 O O . LEU A 1 314 ? 6.375 0.127 -22.884 1.00 90.62 314 LEU A O 1
ATOM 2472 N N . TYR A 1 315 ? 6.915 -1.612 -21.572 1.00 91.12 315 TYR A N 1
ATOM 2473 C CA . TYR A 1 315 ? 8.324 -1.273 -21.391 1.00 91.12 315 TYR A CA 1
ATOM 2474 C C . TYR A 1 315 ? 9.150 -2.557 -21.198 1.00 91.12 315 TYR A C 1
ATOM 2476 O O . TYR A 1 315 ? 8.692 -3.421 -20.438 1.00 91.12 315 TYR A O 1
ATOM 2484 N N . PRO A 1 316 ? 10.353 -2.678 -21.795 1.00 84.25 316 PRO A N 1
ATOM 2485 C CA . PRO A 1 316 ? 10.973 -1.696 -22.688 1.00 84.25 316 PRO A CA 1
ATOM 2486 C C . PRO A 1 316 ? 10.190 -1.557 -23.996 1.00 84.25 316 PRO A C 1
ATOM 2488 O O . PRO A 1 316 ? 9.590 -2.518 -24.475 1.00 84.25 316 PRO A O 1
ATOM 2491 N N . THR A 1 317 ? 10.161 -0.345 -24.538 1.00 75.25 317 THR A N 1
ATOM 2492 C CA . THR A 1 317 ? 9.476 -0.039 -25.796 1.00 75.25 317 THR A CA 1
ATOM 2493 C C . THR A 1 317 ? 10.249 -0.729 -26.910 1.00 75.25 317 THR A C 1
ATOM 2495 O O . THR A 1 317 ? 11.414 -0.413 -27.153 1.00 75.25 317 THR A O 1
ATOM 2498 N N . ILE A 1 318 ? 9.640 -1.748 -27.515 1.00 66.38 318 ILE A N 1
ATOM 2499 C CA . ILE A 1 318 ? 10.227 -2.441 -28.661 1.00 66.38 318 ILE A CA 1
ATOM 2500 C C . ILE A 1 318 ? 10.062 -1.486 -29.846 1.00 66.38 318 ILE A C 1
ATOM 2502 O O . ILE A 1 318 ? 8.949 -1.332 -30.348 1.00 66.38 318 ILE A O 1
ATOM 2506 N N . ASN A 1 319 ? 11.141 -0.787 -30.205 1.00 45.56 319 ASN A N 1
ATOM 2507 C CA . ASN A 1 319 ? 11.228 -0.037 -31.461 1.00 45.56 319 ASN A CA 1
ATOM 2508 C C . ASN A 1 319 ? 11.298 -0.991 -32.654 1.00 45.56 319 ASN A C 1
ATOM 2510 O O . ASN A 1 319 ? 11.988 -2.030 -32.528 1.00 45.56 319 ASN A O 1
#

Sequence (319 aa):
MLVKALALYRAALRVARAKGPAHSAERLHIQQLARSTFESNAKRVGKRDFQRAEHLIRQAKKQIELLKSDAVSGVSTLNFKKPADGTTAAVGEKRGREKRGRDEQISRAMSYVLRHGAVKEGLPIREDGTLSVDELLTYKKLKGVKLADVQRVVEANDKQRFQLLQDEGKDEWRIRANQGHSLRLAGVQESMEELDDAACASYHFIHGTYERHWTSIEAEGLKRMNRDHVHMALVRREDSGDTSDLPVDIDLLSRAGIRRGCEILVFVDAIRARAMGCRFYRSANDVGLSDGIEGVVPSTAFVRAVRRRDGAVLYPTIN